Protein AF-0000000083729816 (afdb_homodimer)

Radius of gyration: 36.82 Å; Cα contacts (8 Å, |Δi|>4): 486; chains: 2; bounding box: 164×95×86 Å

Structure (mmCIF, N/CA/C/O backbone):
data_AF-0000000083729816-model_v1
#
loop_
_entity.id
_entity.type
_entity.pdbx_description
1 polymer 'Ig-like domain-containing protein'
#
loop_
_atom_site.group_PDB
_atom_site.id
_atom_site.type_symbol
_atom_site.label_atom_id
_atom_site.label_alt_id
_atom_site.label_comp_id
_atom_site.label_asym_id
_atom_site.label_entity_id
_atom_site.label_seq_id
_atom_site.pdbx_PDB_ins_code
_atom_site.Cartn_x
_atom_site.Cartn_y
_atom_site.Cartn_z
_atom_site.occupancy
_atom_site.B_iso_or_equiv
_atom_site.auth_seq_id
_atom_site.auth_comp_id
_atom_site.auth_asym_id
_atom_site.auth_atom_id
_atom_site.pdbx_PDB_model_num
ATOM 1 N N . MET A 1 1 ? -84.062 -26.844 -66.188 1 25.45 1 MET A N 1
ATOM 2 C CA . MET A 1 1 ? -83.312 -27.516 -65.188 1 25.45 1 MET A CA 1
ATOM 3 C C . MET A 1 1 ? -82.062 -26.703 -64.75 1 25.45 1 MET A C 1
ATOM 5 O O . MET A 1 1 ? -81.625 -26.781 -63.625 1 25.45 1 MET A O 1
ATOM 9 N N . GLY A 1 2 ? -81.25 -26.266 -65.688 1 29 2 GLY A N 1
ATOM 10 C CA . GLY A 1 2 ? -79.812 -26.25 -65.25 1 29 2 GLY A CA 1
ATOM 11 C C . GLY A 1 2 ? -79.562 -25.125 -64.312 1 29 2 GLY A C 1
ATOM 12 O O . GLY A 1 2 ? -79.875 -23.969 -64.562 1 29 2 GLY A O 1
ATOM 13 N N . CYS A 1 3 ? -79.438 -25.359 -63 1 30.36 3 CYS A N 1
ATOM 14 C CA . CYS A 1 3 ? -79.188 -24.672 -61.75 1 30.36 3 CYS A CA 1
ATOM 15 C C . CYS A 1 3 ? -77.812 -23.969 -61.812 1 30.36 3 CYS A C 1
ATOM 17 O O . CYS A 1 3 ? -76.812 -24.609 -62.031 1 30.36 3 CYS A O 1
ATOM 19 N N . PHE A 1 4 ? -77.688 -22.75 -62.312 1 32.5 4 PHE A N 1
ATOM 20 C CA . PHE A 1 4 ? -76.562 -21.859 -62.438 1 32.5 4 PHE A CA 1
ATOM 21 C C . PHE A 1 4 ? -75.875 -21.656 -61.094 1 32.5 4 PHE A C 1
ATOM 23 O O . PHE A 1 4 ? -76.375 -20.953 -60.219 1 32.5 4 PHE A O 1
ATOM 30 N N . THR A 1 5 ? -75.375 -22.781 -60.406 1 35.53 5 THR A N 1
ATOM 31 C CA . THR A 1 5 ? -74.75 -22.703 -59.062 1 35.53 5 THR A CA 1
ATOM 32 C C . THR A 1 5 ? -73.625 -21.703 -59.062 1 35.53 5 THR A C 1
ATOM 34 O O . THR A 1 5 ? -72.688 -21.797 -59.875 1 35.53 5 THR A O 1
ATOM 37 N N . SER A 1 6 ? -73.938 -20.484 -58.75 1 31.36 6 SER A N 1
ATOM 38 C CA . SER A 1 6 ? -73 -19.375 -58.531 1 31.36 6 SER A CA 1
ATOM 39 C C . SER A 1 6 ? -71.75 -19.828 -57.719 1 31.36 6 SER A C 1
ATOM 41 O O . SER A 1 6 ? -71.938 -20.469 -56.688 1 31.36 6 SER A O 1
ATOM 43 N N . CYS A 1 7 ? -70.812 -20.328 -58.375 1 35.62 7 CYS A N 1
ATOM 44 C CA . CYS A 1 7 ? -69.5 -20.75 -57.812 1 35.62 7 CYS A CA 1
ATOM 45 C C . CYS A 1 7 ? -68.938 -19.688 -56.875 1 35.62 7 CYS A C 1
ATOM 47 O O . CYS A 1 7 ? -68.875 -18.516 -57.25 1 35.62 7 CYS A O 1
ATOM 49 N N . PRO A 1 8 ? -69.188 -19.828 -55.531 1 39.53 8 PRO A N 1
ATOM 50 C CA . PRO A 1 8 ? -68.75 -18.875 -54.531 1 39.53 8 PRO A CA 1
ATOM 51 C C . PRO A 1 8 ? -67.25 -18.469 -54.688 1 39.53 8 PRO A C 1
ATOM 53 O O . PRO A 1 8 ? -66.438 -19.266 -55.188 1 39.53 8 PRO A O 1
ATOM 56 N N . LEU A 1 9 ? -67.062 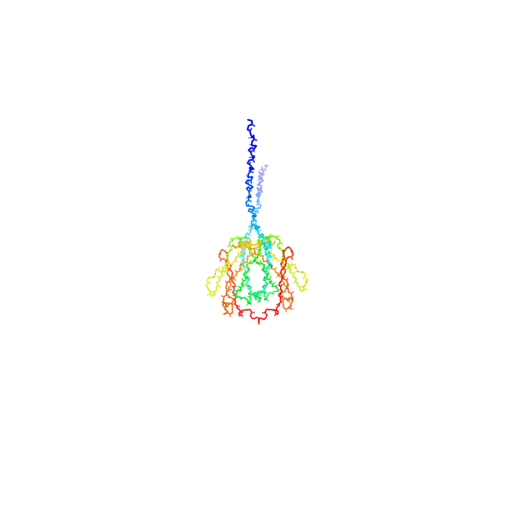-17.25 -55.125 1 33.88 9 LEU A N 1
ATOM 57 C CA . LEU A 1 9 ? -65.75 -16.594 -55.188 1 33.88 9 LEU A CA 1
ATOM 58 C C . LEU A 1 9 ? -64.875 -16.938 -53.938 1 33.88 9 LEU A C 1
ATOM 60 O O . LEU A 1 9 ? -65.438 -16.984 -52.844 1 33.88 9 LEU A O 1
ATOM 64 N N . SER A 1 10 ? -63.969 -17.922 -54.188 1 32.78 10 SER A N 1
ATOM 65 C CA . SER A 1 10 ? -62.938 -18.375 -53.25 1 32.78 10 SER A CA 1
ATOM 66 C C . SER A 1 10 ? -62.281 -17.203 -52.531 1 32.78 10 SER A C 1
ATOM 68 O O . SER A 1 10 ? -61.969 -16.188 -53.125 1 32.78 10 SER A O 1
ATOM 70 N N . SER A 1 11 ? -62.812 -16.969 -51.312 1 35.12 11 SER A N 1
ATOM 71 C CA . SER A 1 11 ? -62.281 -16.062 -50.281 1 35.12 11 SER A CA 1
ATOM 72 C C . SER A 1 11 ? -60.75 -16.125 -50.25 1 35.12 11 SER A C 1
ATOM 74 O O . SER A 1 11 ? -60.156 -17.203 -50.188 1 35.12 11 SER A O 1
ATOM 76 N N . GLU A 1 12 ? -60.156 -15.312 -51.188 1 37.62 12 GLU A N 1
ATOM 77 C CA . GLU A 1 12 ? -58.688 -15.086 -51.125 1 37.62 12 GLU A CA 1
ATOM 78 C C . GLU A 1 12 ? -58.219 -14.938 -49.656 1 37.62 12 GLU A C 1
ATOM 80 O O . GLU A 1 12 ? -58.781 -14.133 -48.906 1 37.62 12 GLU A O 1
ATOM 85 N N . SER A 1 13 ? -57.938 -16.078 -49.062 1 37.25 13 SER A N 1
ATOM 86 C CA . SER A 1 13 ? -57.281 -16.156 -47.75 1 37.25 13 SER A CA 1
ATOM 87 C C . SER A 1 13 ? -56.156 -15.148 -47.656 1 37.25 13 SER A C 1
ATOM 89 O O . SER A 1 13 ? -55.219 -15.164 -48.469 1 37.25 13 SER A O 1
ATOM 91 N N . GLU A 1 14 ? -56.5 -13.852 -47.469 1 39.72 14 GLU A N 1
ATOM 92 C CA . GLU A 1 14 ? -55.438 -12.891 -47.094 1 39.72 14 GLU A CA 1
ATOM 93 C C . GLU A 1 14 ? -54.469 -13.5 -46.125 1 39.72 14 GLU A C 1
ATOM 95 O O . GLU A 1 14 ? -54.844 -13.93 -45.031 1 39.72 14 GLU A O 1
ATOM 100 N N . GLU A 1 15 ? -53.531 -14.336 -46.656 1 40.28 15 GLU A N 1
ATOM 101 C CA . GLU A 1 15 ? -52.438 -14.734 -45.781 1 40.28 15 GLU A CA 1
ATOM 102 C C . GLU A 1 15 ? -51.875 -13.531 -45.031 1 40.28 15 GLU A C 1
ATOM 104 O O . GLU A 1 15 ? -51.312 -12.617 -45.656 1 40.28 15 GLU A O 1
ATOM 109 N N . VAL A 1 16 ? -52.719 -12.984 -44.094 1 37.69 16 VAL A N 1
ATOM 110 C CA . VAL A 1 16 ? -52.156 -12.008 -43.188 1 37.69 16 VAL A CA 1
ATOM 111 C C . VAL A 1 16 ? -50.75 -12.469 -42.75 1 37.69 16 VAL A C 1
ATOM 113 O O . VAL A 1 16 ? -50.594 -13.586 -42.25 1 37.69 16 VAL A O 1
ATOM 116 N N . PHE A 1 17 ? -49.75 -12.219 -43.656 1 38.69 17 PHE A N 1
ATOM 117 C CA . PHE A 1 17 ? -48.344 -12.352 -43.219 1 38.69 17 PHE A CA 1
ATOM 118 C C . PHE A 1 17 ? -48.188 -11.797 -41.812 1 38.69 17 PHE A C 1
ATOM 120 O O . PHE A 1 17 ? -48.281 -10.586 -41.594 1 38.69 17 PHE A O 1
ATOM 127 N N . VAL A 1 18 ? -48.906 -12.453 -40.875 1 38.31 18 VAL A N 1
ATOM 128 C CA . VAL A 1 18 ? -48.5 -12.078 -39.531 1 38.31 18 VAL A CA 1
ATOM 129 C C . VAL A 1 18 ? -46.969 -12.031 -39.438 1 38.31 18 VAL A C 1
ATOM 131 O O . VAL A 1 18 ? -46.281 -13 -39.781 1 38.31 18 VAL A O 1
ATOM 134 N N . ARG A 1 19 ? -46.344 -10.961 -40 1 38.16 19 ARG A N 1
ATOM 135 C CA . ARG A 1 19 ? -44.969 -10.789 -39.594 1 38.16 19 ARG A CA 1
ATOM 136 C C . ARG A 1 19 ? -44.781 -11.195 -38.125 1 38.16 19 ARG A C 1
ATOM 138 O O . ARG A 1 19 ? -45.531 -10.75 -37.25 1 38.16 19 ARG A O 1
ATOM 145 N N . PRO A 1 20 ? -44.375 -12.469 -37.969 1 41.38 20 PRO A N 1
ATOM 146 C CA . PRO A 1 20 ? -44.125 -12.648 -36.531 1 41.38 20 PRO A CA 1
ATOM 147 C C . PRO A 1 20 ? -43.531 -11.398 -35.875 1 41.38 20 PRO A C 1
ATOM 149 O O . PRO A 1 20 ? -42.656 -10.734 -36.469 1 41.38 20 PRO A O 1
ATOM 152 N N . SER A 1 21 ? -44.469 -10.516 -35.281 1 39.38 21 SER A N 1
ATOM 153 C CA . SER A 1 21 ? -43.875 -9.531 -34.406 1 39.38 21 SER A CA 1
ATOM 154 C C . SER A 1 21 ? -42.656 -10.117 -33.688 1 39.38 21 SER A C 1
ATOM 156 O O . SER A 1 21 ? -42.781 -10.992 -32.812 1 39.38 21 SER A O 1
ATOM 158 N N . ILE A 1 22 ? -41.625 -10.445 -34.469 1 39.94 22 ILE A N 1
ATOM 159 C CA . ILE A 1 22 ? -40.438 -10.602 -33.625 1 39.94 22 ILE A CA 1
ATOM 160 C C . ILE A 1 22 ? -40.406 -9.508 -32.562 1 39.94 22 ILE A C 1
ATOM 162 O O . ILE A 1 22 ? -40.219 -8.328 -32.906 1 39.94 22 ILE A O 1
ATOM 166 N N . GLN A 1 23 ? -41.375 -9.453 -31.688 1 37.62 23 GLN A N 1
ATOM 167 C CA . GLN A 1 23 ? -41.031 -8.609 -30.547 1 37.62 23 GLN A CA 1
ATOM 168 C C . GLN A 1 23 ? -39.531 -8.719 -30.203 1 37.62 23 GLN A C 1
ATOM 170 O O . GLN A 1 23 ? -39 -9.82 -30.078 1 37.62 23 GLN A O 1
ATOM 175 N N . PRO A 1 24 ? -38.719 -7.797 -30.766 1 39.91 24 PRO A N 1
ATOM 176 C CA . PRO A 1 24 ? -37.375 -7.918 -30.219 1 39.91 24 PRO A CA 1
ATOM 177 C C . PRO A 1 24 ? -37.375 -8.328 -28.75 1 39.91 24 PRO A C 1
ATOM 179 O O . PRO A 1 24 ? -38.188 -7.828 -27.953 1 39.91 24 PRO A O 1
ATOM 182 N N . GLU A 1 25 ? -37.219 -9.672 -28.484 1 40.47 25 GLU A N 1
ATOM 183 C CA . GLU A 1 25 ? -36.906 -9.938 -27.094 1 40.47 25 GLU A CA 1
ATOM 184 C C . GLU A 1 25 ? -36.344 -8.703 -26.406 1 40.47 25 GLU A C 1
ATOM 186 O O . GLU A 1 25 ? -35.469 -8.023 -26.969 1 40.47 25 GLU A O 1
ATOM 191 N N . SER A 1 26 ? -37.188 -7.934 -25.797 1 3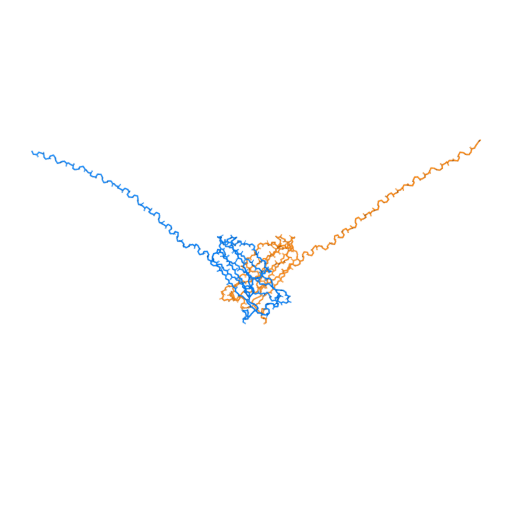7.19 26 SER A N 1
ATOM 192 C CA . SER A 1 26 ? -36.656 -6.953 -24.859 1 37.19 26 SER A CA 1
ATOM 193 C C . SER A 1 26 ? -35.312 -7.391 -24.297 1 37.19 26 SER A C 1
ATOM 195 O O . SER A 1 26 ? -35.188 -8.492 -23.766 1 37.19 26 SER A O 1
ATOM 197 N N . LEU A 1 27 ? -34.312 -7.219 -25.141 1 34.56 27 LEU A N 1
ATOM 198 C CA . LEU A 1 27 ? -33.062 -7.184 -24.359 1 34.56 27 LEU A CA 1
ATOM 199 C C . LEU A 1 27 ? -33.344 -6.684 -22.953 1 34.56 27 LEU A C 1
ATOM 201 O O . LEU A 1 27 ? -33.719 -5.523 -22.75 1 34.56 27 LEU A O 1
ATOM 205 N N . TRP A 1 28 ? -34.188 -7.391 -22.219 1 34.12 28 TRP A N 1
ATOM 206 C CA . TRP A 1 28 ? -34.094 -7.094 -20.781 1 34.12 28 TRP A CA 1
ATOM 207 C C . TRP A 1 28 ? -32.719 -6.469 -20.469 1 34.12 28 TRP A C 1
ATOM 209 O O . TRP A 1 28 ? -31.688 -7.113 -20.594 1 34.12 28 TRP A O 1
ATOM 219 N N . TYR A 1 29 ? -32.5 -5.277 -20.969 1 33.62 29 TYR A N 1
ATOM 220 C CA . TYR A 1 29 ? -31.578 -4.5 -20.156 1 33.62 29 TYR A CA 1
ATOM 221 C C . TYR A 1 29 ? -31.75 -4.832 -18.672 1 33.62 29 TYR A C 1
ATOM 223 O O . TYR A 1 29 ? -32.781 -4.512 -18.078 1 33.62 29 TYR A O 1
ATOM 231 N N . SER A 1 30 ? -31.703 -6.152 -18.391 1 33.19 30 SER A N 1
ATOM 232 C CA . SER A 1 30 ? -31.562 -6.195 -16.938 1 33.19 30 SER A CA 1
ATOM 233 C C . SER A 1 30 ? -30.953 -4.902 -16.406 1 33.19 30 SER A C 1
ATOM 235 O O . SER A 1 30 ? -29.922 -4.445 -16.906 1 33.19 30 SER A O 1
ATOM 237 N N . ASP A 1 31 ? -31.719 -3.949 -16.203 1 33.31 31 ASP A N 1
ATOM 238 C CA . ASP A 1 31 ? -31.406 -2.838 -15.32 1 33.31 31 ASP A CA 1
ATOM 239 C C . ASP A 1 31 ? -30.359 -3.25 -14.281 1 33.31 31 ASP A C 1
ATOM 241 O O . ASP A 1 31 ? -30.656 -3.291 -13.086 1 33.31 31 ASP A O 1
ATOM 245 N N . LYS A 1 32 ? -30.109 -4.543 -14.242 1 34.25 32 LYS A N 1
ATOM 246 C CA . LYS A 1 32 ? -28.953 -4.66 -13.352 1 34.25 32 LYS A CA 1
ATOM 247 C C . LYS A 1 32 ? -27.953 -3.527 -13.594 1 34.25 32 LYS A C 1
ATOM 249 O O . LYS A 1 32 ? -27.312 -3.477 -14.641 1 34.25 32 LYS A O 1
ATOM 254 N N . GLU A 1 33 ? -28.391 -2.33 -13.547 1 38.5 33 GLU A N 1
ATOM 255 C CA . GLU A 1 33 ? -27.344 -1.322 -13.422 1 38.5 33 GLU A CA 1
ATOM 256 C C . GLU A 1 33 ? -26 -1.967 -13.125 1 38.5 33 GLU A C 1
ATOM 258 O O . GLU A 1 33 ? -25.906 -2.865 -12.289 1 38.5 33 GLU A O 1
ATOM 263 N N . PRO A 1 34 ? -25.25 -2.182 -14.047 1 39.97 34 PRO A N 1
ATOM 264 C CA . PRO A 1 34 ? -24 -2.84 -13.648 1 39.97 34 PRO A CA 1
ATOM 265 C C . PRO A 1 34 ? -23.656 -2.617 -12.172 1 39.97 34 PRO A C 1
ATOM 267 O O . PRO A 1 34 ? -23.828 -1.508 -11.664 1 39.97 34 PRO A O 1
ATOM 270 N N . ASN A 1 35 ? -24.172 -3.416 -11.172 1 43.91 35 ASN A N 1
ATOM 271 C CA . ASN A 1 35 ? -23.656 -3.309 -9.812 1 43.91 35 ASN A CA 1
ATOM 272 C C . ASN A 1 35 ? -22.422 -2.4 -9.75 1 43.91 35 ASN A C 1
ATOM 274 O O . ASN A 1 35 ? -21.328 -2.797 -10.156 1 43.91 35 ASN A O 1
ATOM 278 N N . LEU A 1 36 ? -22.562 -1.21 -10.281 1 54.38 36 LEU A N 1
ATOM 279 C CA . LEU A 1 36 ? -21.5 -0.256 -10.008 1 54.38 36 LEU A CA 1
ATOM 280 C C . LEU A 1 36 ? -20.812 -0.571 -8.68 1 54.38 36 LEU A C 1
ATOM 282 O O . LEU A 1 36 ? -21.359 -0.283 -7.613 1 54.38 36 LEU A O 1
ATOM 286 N N . GLY A 1 37 ? -20.812 -1.878 -8.43 1 63.69 37 GLY A N 1
ATOM 287 C CA . GLY A 1 37 ? -20.391 -2.555 -7.211 1 63.69 37 GLY A CA 1
ATOM 288 C C . GLY A 1 37 ? -19.562 -1.682 -6.297 1 63.69 37 GLY A C 1
ATOM 289 O O . GLY A 1 37 ? -19.016 -0.666 -6.73 1 63.69 37 GLY A O 1
ATOM 290 N N . THR A 1 38 ? -19.938 -1.633 -4.961 1 81.38 38 THR A N 1
ATOM 291 C CA . THR A 1 38 ? -19.219 -1.016 -3.855 1 81.38 38 THR A CA 1
ATOM 292 C C . THR A 1 38 ? -17.703 -1.22 -4.012 1 81.38 38 THR A C 1
ATOM 294 O O . THR A 1 38 ? -17.25 -2.33 -4.297 1 81.38 38 THR A O 1
ATOM 297 N N . PRO A 1 39 ? -17.109 -0.01 -4.117 1 89.38 39 PRO A N 1
ATOM 298 C CA . PRO A 1 39 ? -15.656 -0.172 -4.25 1 89.38 39 PRO A CA 1
ATOM 299 C C . PRO A 1 39 ? -15.078 -1.159 -3.236 1 89.38 39 PRO A C 1
ATOM 301 O O . PRO A 1 39 ? -15.531 -1.207 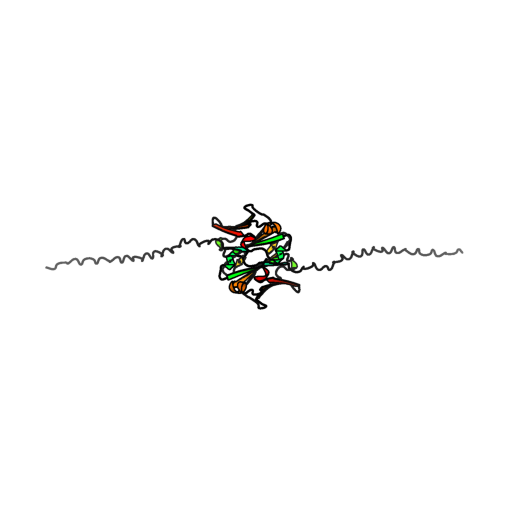-2.088 1 89.38 39 PRO A O 1
ATOM 304 N N . ALA A 1 40 ? -14.195 -2.012 -3.688 1 93.19 40 ALA A N 1
ATOM 305 C CA . ALA A 1 40 ? -13.422 -2.842 -2.771 1 93.19 40 ALA A CA 1
ATOM 306 C C . ALA A 1 40 ? -12.297 -2.039 -2.123 1 93.19 40 ALA A C 1
ATOM 308 O O . ALA A 1 40 ? -11.406 -1.533 -2.812 1 93.19 40 ALA A O 1
ATOM 309 N N . VAL A 1 41 ? -12.43 -1.936 -0.8 1 97.19 41 VAL A N 1
ATOM 310 C CA . VAL A 1 41 ? -11.477 -1.094 -0.083 1 97.19 41 VAL A CA 1
ATOM 311 C C . VAL A 1 41 ? -10.656 -1.948 0.881 1 97.19 41 VAL A C 1
ATOM 313 O O . VAL A 1 41 ? -11.203 -2.785 1.601 1 97.19 41 VAL A O 1
ATOM 316 N N . THR A 1 42 ? -9.344 -1.808 0.841 1 97.81 42 THR A N 1
ATOM 317 C CA . THR A 1 42 ? -8.438 -2.469 1.771 1 97.81 42 THR A CA 1
ATOM 318 C C . THR A 1 42 ? -7.539 -1.448 2.469 1 97.81 42 THR A C 1
ATOM 320 O O . THR A 1 42 ? -6.965 -0.572 1.82 1 97.81 42 THR A O 1
ATOM 323 N N . LEU A 1 43 ? -7.434 -1.557 3.781 1 98.44 43 LEU A N 1
ATOM 324 C CA . LEU A 1 43 ? -6.609 -0.652 4.574 1 98.44 43 LEU A CA 1
ATOM 325 C C . LEU A 1 43 ? -5.445 -1.398 5.215 1 98.44 43 LEU A C 1
ATOM 327 O O . LEU A 1 43 ? -5.652 -2.338 5.988 1 98.44 43 LEU A O 1
ATOM 331 N N . PHE A 1 44 ? -4.215 -1.024 4.918 1 98.19 44 PHE A N 1
ATOM 332 C CA . PHE A 1 44 ? -2.994 -1.679 5.375 1 98.19 44 PHE A CA 1
ATOM 333 C C . PHE A 1 44 ? -2.389 -0.93 6.555 1 98.19 44 PHE A C 1
ATOM 335 O O . PHE A 1 44 ? -2.311 0.301 6.543 1 98.19 44 PHE A O 1
ATOM 342 N N . PRO A 1 45 ? -1.956 -1.71 7.535 1 97.69 45 PRO A N 1
ATOM 343 C CA . PRO A 1 45 ? -1.249 -1.081 8.656 1 97.69 45 PRO A CA 1
ATOM 344 C C . PRO A 1 45 ? 0.162 -0.632 8.281 1 97.69 45 PRO A C 1
ATOM 346 O O . PRO A 1 45 ? 0.674 -1.005 7.223 1 97.69 45 PRO A O 1
ATOM 349 N N . PRO A 1 46 ? 0.748 0.205 9.109 1 97.62 46 PRO A N 1
ATOM 350 C CA . PRO A 1 46 ? 2.123 0.639 8.852 1 97.62 46 PRO A CA 1
ATOM 351 C C . PRO A 1 46 ? 3.107 -0.527 8.789 1 97.62 46 PRO A C 1
ATOM 353 O O . PRO A 1 46 ? 2.848 -1.589 9.359 1 97.62 46 PRO A O 1
ATOM 356 N N . SER A 1 47 ? 4.172 -0.278 8.055 1 96.06 47 SER A N 1
ATOM 357 C CA . SER A 1 47 ? 5.27 -1.241 8.078 1 96.06 47 SER A CA 1
ATOM 358 C C . SER A 1 47 ? 5.969 -1.253 9.43 1 96.06 47 SER A C 1
ATOM 360 O O . SER A 1 47 ? 6.043 -0.225 10.109 1 96.06 47 SER A O 1
ATOM 362 N N . THR A 1 48 ? 6.516 -2.398 9.781 1 92.88 48 THR A N 1
ATOM 363 C CA . THR A 1 48 ? 7.238 -2.508 11.047 1 92.88 48 THR A CA 1
ATOM 364 C C . THR A 1 48 ? 8.445 -1.573 11.062 1 92.88 48 THR A C 1
ATOM 366 O O . THR A 1 48 ? 8.773 -0.999 12.102 1 92.88 48 THR A O 1
ATOM 369 N N . GLU A 1 49 ? 9.055 -1.445 9.945 1 91.5 49 GLU A N 1
ATOM 370 C CA . GLU A 1 49 ? 10.227 -0.576 9.844 1 91.5 49 GLU A CA 1
ATOM 371 C C . GLU A 1 49 ? 9.844 0.886 10.062 1 91.5 49 GLU A C 1
ATOM 373 O O . GLU A 1 49 ? 10.555 1.621 10.75 1 91.5 49 GLU A O 1
ATOM 378 N N . ASP A 1 50 ? 8.742 1.291 9.547 1 94.69 50 ASP A N 1
ATOM 379 C CA . ASP A 1 50 ? 8.297 2.678 9.641 1 94.69 50 ASP A CA 1
ATOM 380 C C . ASP A 1 50 ? 7.973 3.053 11.086 1 94.69 50 ASP A C 1
ATOM 382 O O . ASP A 1 50 ? 8.07 4.223 11.469 1 94.69 50 ASP A O 1
ATOM 386 N N . LEU A 1 51 ? 7.609 2.066 11.805 1 95.88 51 LEU A N 1
ATOM 387 C CA . LEU A 1 51 ? 7.188 2.334 13.18 1 95.88 51 LEU A CA 1
ATOM 388 C C . LEU A 1 51 ? 8.375 2.738 14.047 1 95.88 51 LEU A C 1
ATOM 390 O O . LEU A 1 51 ? 8.195 3.221 15.164 1 95.88 51 LEU A O 1
ATOM 394 N N . LYS A 1 52 ? 9.531 2.58 13.508 1 94.88 52 LYS A N 1
ATOM 395 C CA . LYS A 1 52 ? 10.742 2.994 14.203 1 94.88 52 LYS A CA 1
ATOM 396 C C . LYS A 1 52 ? 11.031 4.477 13.977 1 94.88 52 LYS A C 1
ATOM 398 O O . LYS A 1 52 ? 11.906 5.051 14.625 1 94.88 52 LYS A O 1
ATOM 403 N N . SER A 1 53 ? 10.312 5.055 13.062 1 96.31 53 SER A N 1
ATOM 404 C CA . SER A 1 53 ? 10.484 6.461 12.727 1 96.31 53 SER A CA 1
ATOM 405 C C . SER A 1 53 ? 9.406 7.324 13.367 1 96.31 53 SER A C 1
ATOM 407 O O . SER A 1 53 ? 8.453 6.805 13.953 1 96.31 53 SER A O 1
ATOM 409 N N . SER A 1 54 ? 9.609 8.609 13.281 1 97.81 54 SER A N 1
ATOM 410 C CA . SER A 1 54 ? 8.672 9.547 13.898 1 97.81 54 SER A CA 1
ATOM 411 C C . SER A 1 54 ? 7.367 9.609 13.102 1 97.81 54 SER A C 1
ATOM 413 O O . SER A 1 54 ? 6.34 10.047 13.633 1 97.81 54 SER A O 1
ATOM 415 N N . LYS A 1 55 ? 7.543 9.281 11.812 1 97.5 55 LYS A N 1
ATOM 416 C CA . LYS A 1 55 ? 6.359 9.258 10.953 1 97.5 55 LYS A CA 1
ATOM 417 C C . LYS A 1 55 ? 6.137 7.871 10.367 1 97.5 55 LYS A C 1
ATOM 419 O O . LYS A 1 55 ? 7.078 7.09 10.227 1 97.5 55 LYS A O 1
ATOM 424 N N . THR A 1 56 ? 4.879 7.574 10.156 1 97.44 56 THR A N 1
ATOM 425 C CA . THR A 1 56 ? 4.531 6.309 9.523 1 97.44 56 THR A CA 1
ATOM 426 C C . THR A 1 56 ? 3.396 6.5 8.523 1 97.44 56 THR A C 1
ATOM 428 O O . THR A 1 56 ? 2.705 7.52 8.547 1 97.44 56 THR A O 1
ATOM 431 N N . THR A 1 57 ? 3.229 5.535 7.621 1 97.94 57 THR A N 1
ATOM 432 C CA . THR A 1 57 ? 2.285 5.652 6.516 1 97.94 57 THR A CA 1
ATOM 433 C C . THR A 1 57 ? 1.274 4.512 6.539 1 97.94 57 THR A C 1
ATOM 435 O O . THR A 1 57 ? 1.639 3.357 6.781 1 97.94 57 THR A O 1
ATOM 438 N N . LEU A 1 58 ? 0.007 4.848 6.43 1 98.56 58 LEU A N 1
ATOM 439 C CA . LEU A 1 58 ? -1.057 3.887 6.16 1 98.56 58 LEU A CA 1
ATOM 440 C C . LEU A 1 58 ? -1.425 3.885 4.68 1 98.56 58 LEU A C 1
ATOM 442 O O . LEU A 1 58 ? -1.338 4.918 4.012 1 98.56 58 LEU A O 1
ATOM 446 N N . VAL A 1 59 ? -1.823 2.756 4.172 1 98.69 59 VAL A N 1
ATOM 447 C CA . VAL A 1 59 ? -2.166 2.645 2.76 1 98.69 59 VAL A CA 1
ATOM 448 C C . VAL A 1 59 ? -3.623 2.213 2.613 1 98.69 59 VAL A C 1
ATOM 450 O O . VAL A 1 59 ? -4.066 1.265 3.268 1 98.69 59 VAL A O 1
ATOM 453 N N . CYS A 1 60 ? -4.363 2.908 1.833 1 98.75 60 CYS A N 1
ATOM 454 C CA . CYS A 1 60 ? -5.715 2.545 1.421 1 98.75 60 CYS A CA 1
ATOM 455 C C . CYS A 1 60 ? -5.754 2.189 -0.06 1 98.75 60 CYS A C 1
ATOM 457 O O . CYS A 1 60 ? -5.406 3.012 -0.91 1 98.75 60 CYS A O 1
ATOM 459 N N . LEU A 1 61 ? -6.129 1.007 -0.347 1 98.25 61 LEU A N 1
ATOM 460 C CA . LEU A 1 61 ? -6.215 0.521 -1.72 1 98.25 61 LEU A CA 1
ATOM 461 C C . LEU A 1 61 ? -7.672 0.32 -2.135 1 98.25 61 LEU A C 1
ATOM 463 O O . LEU A 1 61 ? -8.383 -0.497 -1.545 1 98.25 61 LEU A O 1
ATOM 467 N N . ALA A 1 62 ? -8.133 1.145 -3.086 1 97.06 62 ALA A N 1
ATOM 468 C CA . ALA A 1 62 ? -9.406 0.904 -3.758 1 97.06 62 ALA A CA 1
ATOM 469 C C . ALA A 1 62 ? -9.211 0.104 -5.043 1 97.06 62 ALA A C 1
ATOM 471 O O . ALA A 1 62 ? -8.5 0.542 -5.949 1 97.06 62 ALA A O 1
ATOM 472 N N . SER A 1 63 ? -9.836 -1.053 -5.066 1 94.75 63 SER A N 1
ATOM 473 C CA . SER A 1 63 ? -9.648 -1.93 -6.219 1 94.75 63 SER A CA 1
ATOM 474 C C . SER A 1 63 ? -10.984 -2.344 -6.82 1 94.75 63 SER A C 1
ATOM 476 O O . SER A 1 63 ? -12.047 -1.978 -6.305 1 94.75 63 SER A O 1
ATOM 478 N N . ASN A 1 64 ? -10.938 -3 -7.977 1 92.5 64 ASN A N 1
ATOM 479 C CA . ASN A 1 64 ? -12.117 -3.469 -8.688 1 92.5 64 ASN A CA 1
ATOM 480 C C . ASN A 1 64 ? -13.078 -2.322 -9 1 92.5 64 ASN A C 1
ATOM 482 O O . ASN A 1 64 ? -14.297 -2.492 -8.93 1 92.5 64 ASN A O 1
ATOM 486 N N . LEU A 1 65 ? -12.445 -1.18 -9.227 1 93.94 65 LEU A N 1
ATOM 487 C CA . LEU A 1 65 ? -13.25 -0.035 -9.648 1 93.94 65 LEU A CA 1
ATOM 488 C C . LEU A 1 65 ? -13.648 -0.161 -11.117 1 93.94 65 LEU A C 1
ATOM 490 O O . LEU A 1 65 ? -12.805 -0.421 -11.977 1 93.94 65 LEU A O 1
ATOM 494 N N . SER A 1 66 ? -14.82 0.085 -11.352 1 90.69 66 SER A N 1
ATOM 495 C CA . SER A 1 66 ? -15.328 -0.072 -12.711 1 90.69 66 SER A CA 1
ATOM 496 C C . SER A 1 66 ? -14.922 1.104 -13.594 1 90.69 66 SER A C 1
ATOM 498 O O . SER A 1 66 ? -14.547 2.164 -13.094 1 90.69 66 SER A O 1
ATOM 500 N N . GLU A 1 67 ? -15.133 0.89 -14.891 1 89 67 GLU A N 1
ATOM 501 C CA . GLU A 1 67 ? -14.805 1.914 -15.875 1 89 67 GLU A CA 1
ATOM 502 C C . GLU A 1 67 ? -15.648 3.17 -15.672 1 89 67 GLU A C 1
ATOM 504 O O . GLU A 1 67 ? -15.172 4.285 -15.898 1 89 67 GLU A O 1
ATOM 509 N N . ARG A 1 68 ? -16.859 2.975 -15.273 1 86.69 68 ARG A N 1
ATOM 510 C CA . ARG A 1 68 ? -17.766 4.098 -15.062 1 86.69 68 ARG A CA 1
ATOM 511 C C . ARG A 1 68 ? -17.25 5.012 -13.953 1 86.69 68 ARG A C 1
ATOM 513 O O . ARG A 1 68 ? -17.609 6.191 -13.898 1 86.69 68 ARG A O 1
ATOM 520 N N . SER A 1 69 ? -16.406 4.395 -13.047 1 88.62 69 SER A N 1
ATOM 521 C CA . SER A 1 69 ? -15.938 5.156 -11.898 1 88.62 69 SER A CA 1
ATOM 522 C C . SER A 1 69 ? -14.633 5.879 -12.211 1 88.62 69 SER A C 1
ATOM 524 O O . SER A 1 69 ? -14.148 6.676 -11.398 1 88.62 69 SER A O 1
ATOM 526 N N . LYS A 1 70 ? -14.188 5.613 -13.305 1 85.44 70 LYS A N 1
ATOM 527 C CA . LYS A 1 70 ? -12.883 6.172 -13.648 1 85.44 70 LYS A CA 1
ATOM 528 C C . LYS A 1 70 ? -12.891 7.691 -13.523 1 85.44 70 LYS A C 1
ATOM 530 O O . LYS A 1 70 ? -13.711 8.367 -14.156 1 85.44 70 LYS A O 1
ATOM 535 N N . GLY A 1 71 ? -12.078 8.195 -12.781 1 89 71 GLY A N 1
ATOM 536 C CA . GLY A 1 71 ? -11.93 9.633 -12.609 1 89 71 GLY A CA 1
ATOM 537 C C . GLY A 1 71 ? -12.992 10.234 -11.703 1 89 71 GLY A C 1
ATOM 538 O O . GLY A 1 71 ? -12.992 11.445 -11.461 1 89 71 GLY A O 1
ATOM 539 N N . LEU A 1 72 ? -13.852 9.5 -11.219 1 92.12 72 LEU A N 1
ATOM 540 C CA . LEU A 1 72 ? -14.953 10.031 -10.438 1 92.12 72 LEU A CA 1
ATOM 541 C C . LEU A 1 72 ? -14.875 9.562 -8.984 1 92.12 72 LEU A C 1
ATOM 543 O O . LEU A 1 72 ? -15.68 9.961 -8.148 1 92.12 72 LEU A O 1
ATOM 547 N N . VAL A 1 73 ? -13.883 8.805 -8.789 1 95.31 73 VAL A N 1
ATOM 548 C CA . VAL A 1 73 ? -13.75 8.227 -7.461 1 95.31 73 VAL A CA 1
ATOM 549 C C . VAL A 1 73 ? -13.086 9.242 -6.523 1 95.31 73 VAL A C 1
ATOM 551 O O . VAL A 1 73 ? -12.125 9.906 -6.902 1 95.31 73 VAL A O 1
ATOM 554 N N . ASP A 1 74 ? -13.664 9.367 -5.352 1 95.5 74 ASP A N 1
ATOM 555 C CA . ASP A 1 74 ? -13.086 10.203 -4.309 1 95.5 74 ASP A CA 1
ATOM 556 C C . ASP A 1 74 ? -12.586 9.359 -3.139 1 95.5 74 ASP A C 1
ATOM 558 O O . ASP A 1 74 ? -13.289 8.461 -2.668 1 95.5 74 ASP A O 1
ATOM 562 N N . VAL A 1 75 ? -11.375 9.617 -2.689 1 97.81 75 VAL A N 1
ATOM 563 C CA . VAL A 1 75 ? -10.805 8.953 -1.521 1 97.81 75 VAL A CA 1
ATOM 564 C C . VAL A 1 75 ? -10.562 9.977 -0.412 1 97.81 75 VAL A C 1
ATOM 566 O O . VAL A 1 75 ? -9.914 11 -0.635 1 97.81 75 VAL A O 1
ATOM 569 N N . SER A 1 76 ? -11.141 9.719 0.752 1 98 76 SER A N 1
ATOM 570 C CA . SER A 1 76 ? -10.961 10.617 1.889 1 98 76 SER A CA 1
ATOM 571 C C . SER A 1 76 ? -10.539 9.852 3.137 1 98 76 SER A C 1
ATOM 573 O O . SER A 1 76 ? -10.797 8.648 3.256 1 98 76 SER A O 1
ATOM 575 N N . TRP A 1 77 ? -9.859 10.594 4.066 1 98.75 77 TRP A N 1
ATOM 576 C CA . TRP A 1 77 ? -9.359 10.016 5.312 1 98.75 77 TRP A CA 1
ATOM 577 C C . TRP A 1 77 ? -9.859 10.812 6.516 1 98.75 77 TRP A C 1
ATOM 579 O O . TRP A 1 77 ? -9.984 12.039 6.449 1 98.75 77 TRP A O 1
ATOM 589 N N . THR A 1 78 ? -10.078 10.086 7.613 1 98.62 78 THR A N 1
ATOM 590 C CA . THR A 1 78 ? -10.352 10.758 8.883 1 98.62 78 THR A CA 1
ATOM 591 C C . THR A 1 78 ? -9.539 10.125 10.008 1 98.62 78 THR A C 1
ATOM 593 O O . THR A 1 78 ? -9.227 8.938 9.969 1 98.62 78 THR A O 1
ATOM 596 N N . SER A 1 79 ? -9.117 10.914 10.906 1 98.31 79 SER A N 1
ATOM 597 C CA . SER A 1 79 ? -8.547 10.555 12.195 1 98.31 79 SER A CA 1
ATOM 598 C C . SER A 1 79 ? -9.508 10.859 13.336 1 98.31 79 SER A C 1
ATOM 600 O O . SER A 1 79 ? -9.734 12.023 13.672 1 98.31 79 SER A O 1
ATOM 602 N N . ASN A 1 80 ? -10 9.836 13.922 1 97.75 80 ASN A N 1
ATOM 603 C CA . ASN A 1 80 ? -11.047 9.992 14.93 1 97.75 80 ASN A CA 1
ATOM 604 C C . ASN A 1 80 ? -12.172 10.898 14.43 1 97.75 80 ASN A C 1
ATOM 606 O O . ASN A 1 80 ? -12.586 11.828 15.133 1 97.75 80 ASN A O 1
ATOM 610 N N . GLY A 1 81 ? -12.508 10.672 13.234 1 96.69 81 GLY A N 1
ATOM 611 C CA . GLY A 1 81 ? -13.672 11.344 12.695 1 96.69 81 GLY A CA 1
ATOM 612 C C . GLY A 1 81 ? -13.359 12.703 12.102 1 96.69 81 GLY A C 1
ATOM 613 O O . GLY A 1 81 ? -14.203 13.312 11.438 1 96.69 81 GLY A O 1
ATOM 614 N N . GLN A 1 82 ? -12.125 13.164 12.273 1 97.75 82 GLN A N 1
ATOM 615 C CA . GLN A 1 82 ? -11.719 14.453 11.727 1 97.75 82 GLN A CA 1
ATOM 616 C C . GLN A 1 82 ? -10.898 14.281 10.453 1 97.75 82 GLN A C 1
ATOM 618 O O . GLN A 1 82 ? -10.023 13.414 10.383 1 97.75 82 GLN A O 1
ATOM 623 N N . SER A 1 83 ? -11.203 15.172 9.547 1 97.56 83 SER A N 1
ATOM 624 C CA . SER A 1 83 ? -10.508 15.094 8.266 1 97.56 83 SER A CA 1
ATOM 625 C C . SER A 1 83 ? -9.008 15.328 8.43 1 97.56 83 SER A C 1
ATOM 627 O O . SER A 1 83 ? -8.594 16.188 9.211 1 97.56 83 SER A O 1
ATOM 629 N N . VAL A 1 84 ? -8.188 14.562 7.719 1 96.88 84 VAL A N 1
ATOM 630 C CA . VAL A 1 84 ? -6.734 14.742 7.719 1 96.88 84 VAL A CA 1
ATOM 631 C C . VAL A 1 84 ? -6.258 15.086 6.309 1 96.88 84 VAL A C 1
ATOM 633 O O . VAL A 1 84 ? -6.91 14.742 5.324 1 96.88 84 VAL A O 1
ATOM 636 N N . THR A 1 85 ? -4.969 15.75 6.25 1 91.56 85 THR A N 1
ATOM 637 C CA . THR A 1 85 ? -4.633 16.328 4.953 1 91.56 85 THR A CA 1
ATOM 638 C C . THR A 1 85 ? -3.281 15.812 4.465 1 91.56 85 THR A C 1
ATOM 640 O O . THR A 1 85 ? -2.92 16 3.303 1 91.56 85 THR A O 1
ATOM 643 N N . ASP A 1 86 ? -2.43 15.258 5.262 1 95.38 86 ASP A N 1
ATOM 644 C CA . ASP A 1 86 ? -1.158 14.734 4.77 1 95.38 86 ASP A CA 1
ATOM 645 C C . ASP A 1 86 ? -1.359 13.422 4.008 1 95.38 86 ASP A C 1
ATOM 647 O O . ASP A 1 86 ? -0.918 12.367 4.457 1 95.38 86 ASP A O 1
ATOM 651 N N . VAL A 1 87 ? -2.09 13.578 2.881 1 97.38 87 VAL A N 1
ATOM 652 C CA . VAL A 1 87 ? -2.568 12.461 2.08 1 97.38 87 VAL A CA 1
ATOM 653 C C . VAL A 1 87 ? -2.062 12.594 0.646 1 97.38 87 VAL A C 1
ATOM 655 O O . VAL A 1 87 ? -2.023 13.695 0.096 1 97.38 87 VAL A O 1
ATOM 658 N N . SER A 1 88 ? -1.54 11.578 0.107 1 96.19 88 SER A N 1
ATOM 659 C CA . SER A 1 88 ? -1.232 11.477 -1.315 1 96.19 88 SER A CA 1
ATOM 660 C C . SER A 1 88 ? -2.041 10.367 -1.98 1 96.19 88 SER A C 1
ATOM 662 O O . SER A 1 88 ? -2.008 9.219 -1.537 1 96.19 88 SER A O 1
ATOM 664 N N . THR A 1 89 ? -2.783 10.703 -3.02 1 96.38 89 THR A N 1
ATOM 665 C CA . THR A 1 89 ? -3.617 9.742 -3.729 1 96.38 89 THR A CA 1
ATOM 666 C C . THR A 1 89 ? -3.156 9.586 -5.176 1 96.38 89 THR A C 1
ATOM 668 O O . THR A 1 89 ? -2.883 10.586 -5.852 1 96.38 89 THR A O 1
ATOM 671 N N . SER A 1 90 ? -3.035 8.344 -5.637 1 96.31 90 SER A N 1
ATOM 672 C CA . SER A 1 90 ? -2.588 8.07 -7 1 96.31 90 SER A CA 1
ATOM 673 C C . SER A 1 90 ? -3.703 8.328 -8.008 1 96.31 90 SER A C 1
ATOM 675 O O . SER A 1 90 ? -4.883 8.297 -7.656 1 96.31 90 SER A O 1
ATOM 677 N N . PRO A 1 91 ? -3.24 8.594 -9.273 1 93.94 91 PRO A N 1
ATOM 678 C CA . PRO A 1 91 ? -4.27 8.492 -10.312 1 93.94 91 PRO A CA 1
ATOM 679 C C . PRO A 1 91 ? -4.809 7.074 -10.477 1 93.94 91 PRO A C 1
ATOM 681 O O . PRO A 1 91 ? -4.191 6.117 -10 1 93.94 91 PRO A O 1
ATOM 684 N N . ALA A 1 92 ? -6.012 7.004 -11.062 1 94.38 92 ALA A N 1
ATOM 685 C CA . ALA A 1 92 ? -6.574 5.688 -11.344 1 94.38 92 ALA A CA 1
ATOM 686 C C . ALA A 1 92 ? -5.688 4.91 -12.32 1 94.38 92 ALA A C 1
ATOM 688 O O . ALA A 1 92 ? -5.262 5.449 -13.344 1 94.38 92 ALA A O 1
ATOM 689 N N . GLU A 1 93 ? -5.375 3.74 -11.922 1 94.25 93 GLU A N 1
ATOM 690 C CA . GLU A 1 93 ? -4.562 2.861 -12.758 1 94.25 93 GLU A CA 1
ATOM 691 C C . GLU A 1 93 ? -5.395 1.717 -13.328 1 94.25 93 GLU A C 1
ATOM 693 O O . GLU A 1 93 ? -5.98 0.935 -12.578 1 94.25 93 GLU A O 1
ATOM 698 N N . GLN A 1 94 ? -5.336 1.561 -14.594 1 93.06 94 GLN A N 1
ATOM 699 C CA . GLN A 1 94 ? -6.125 0.508 -15.227 1 93.06 94 GLN A CA 1
ATOM 700 C C . GLN A 1 94 ? -5.434 -0.848 -15.094 1 93.06 94 GLN A C 1
ATOM 702 O O . GLN A 1 94 ? -4.223 -0.955 -15.289 1 93.06 94 GLN A O 1
ATOM 707 N N . GLN A 1 95 ? -6.242 -1.787 -14.758 1 92 95 GLN A N 1
ATOM 708 C CA . GLN A 1 95 ? -5.785 -3.168 -14.648 1 92 95 GLN A CA 1
ATOM 709 C C . GLN A 1 95 ? -6.051 -3.939 -15.938 1 92 95 GLN A C 1
ATOM 711 O O . GLN A 1 95 ? -6.828 -3.494 -16.781 1 92 95 GLN A O 1
ATOM 716 N N . PRO A 1 96 ? -5.297 -5.078 -16.062 1 90.19 96 PRO A N 1
ATOM 717 C CA . PRO A 1 96 ? -5.504 -5.891 -17.266 1 90.19 96 PRO A CA 1
ATOM 718 C C . PRO A 1 96 ? -6.965 -6.281 -17.469 1 90.19 96 PRO A C 1
ATOM 720 O O . PRO A 1 96 ? -7.422 -6.406 -18.609 1 90.19 96 PRO A O 1
ATOM 723 N N . ASP A 1 97 ? -7.793 -6.48 -16.422 1 90.31 97 ASP A N 1
ATOM 724 C CA . ASP A 1 97 ? -9.195 -6.879 -16.531 1 90.31 97 ASP A CA 1
ATOM 725 C C . ASP A 1 97 ? -10.094 -5.668 -16.75 1 90.31 97 ASP A C 1
ATOM 727 O O . ASP A 1 97 ? -11.32 -5.77 -16.625 1 90.31 97 ASP A O 1
ATOM 731 N N . LYS A 1 98 ? -9.523 -4.527 -16.922 1 91.88 98 LYS A N 1
ATOM 732 C CA . LYS A 1 98 ? -10.18 -3.285 -17.312 1 91.88 98 LYS A CA 1
ATOM 733 C C . LYS A 1 98 ? -10.75 -2.555 -16.109 1 91.88 98 LYS A C 1
ATOM 735 O O . LYS A 1 98 ? -11.344 -1.482 -16.234 1 91.88 98 LYS A O 1
ATOM 740 N N . THR A 1 99 ? -10.578 -3.176 -14.891 1 93.5 99 THR A N 1
ATOM 741 C CA . THR A 1 99 ? -10.922 -2.432 -13.688 1 93.5 99 THR A CA 1
ATOM 742 C C . THR A 1 99 ? -9.812 -1.452 -13.312 1 93.5 99 THR A C 1
ATOM 744 O O . THR A 1 99 ? -8.766 -1.421 -13.961 1 93.5 99 THR A O 1
ATOM 747 N N . PHE A 1 100 ? -10.125 -0.643 -12.375 1 93.81 100 PHE A N 1
ATOM 748 C CA . PHE A 1 100 ? -9.164 0.368 -11.969 1 93.81 100 PHE A CA 1
ATOM 749 C C . PHE A 1 100 ? -8.805 0.208 -10.492 1 93.81 100 PHE A C 1
ATOM 751 O O . PHE A 1 100 ? -9.555 -0.406 -9.734 1 93.81 100 PHE A O 1
ATOM 758 N N . LYS A 1 101 ? -7.656 0.726 -10.211 1 96.31 101 LYS A N 1
ATOM 759 C CA . LYS A 1 101 ? -7.172 0.769 -8.828 1 96.31 101 LYS A CA 1
ATOM 760 C C . LYS A 1 101 ? -6.668 2.164 -8.469 1 96.31 101 LYS A C 1
ATOM 762 O O . LYS A 1 101 ? -6.105 2.865 -9.312 1 96.31 101 LYS A O 1
ATOM 767 N N . ILE A 1 102 ? -6.938 2.547 -7.254 1 96.88 102 ILE A N 1
ATOM 768 C CA . ILE A 1 102 ? -6.453 3.807 -6.699 1 96.88 102 ILE A CA 1
ATOM 769 C C . ILE A 1 102 ? -5.82 3.559 -5.332 1 96.88 102 ILE A C 1
ATOM 771 O O . ILE A 1 102 ? -6.395 2.855 -4.496 1 96.88 102 ILE A O 1
ATOM 775 N N . SER A 1 103 ? -4.645 4.051 -5.148 1 98 103 SER A N 1
ATOM 776 C CA . SER A 1 103 ? -3.996 3.965 -3.844 1 98 103 SER A CA 1
ATOM 777 C C . SER A 1 103 ? -3.895 5.336 -3.186 1 98 103 SER A C 1
ATOM 779 O O . SER A 1 103 ? -3.629 6.336 -3.857 1 98 103 SER A O 1
ATOM 781 N N . SER A 1 104 ? -4.125 5.383 -1.979 1 98.12 104 SER A N 1
ATOM 782 C CA . SER A 1 104 ? -3.982 6.598 -1.182 1 98.12 104 SER A CA 1
ATOM 783 C C . SER A 1 104 ? -3.096 6.359 0.036 1 98.12 104 SER A C 1
ATOM 785 O O . SER A 1 104 ? -3.188 5.312 0.682 1 98.12 104 SER A O 1
ATOM 787 N N . TYR A 1 105 ? -2.254 7.273 0.375 1 98.44 105 TYR A N 1
ATOM 788 C CA . TYR A 1 105 ? -1.25 7.184 1.43 1 98.44 105 TYR A CA 1
ATOM 789 C C . TYR A 1 105 ? -1.452 8.281 2.471 1 98.44 105 TYR A C 1
ATOM 791 O O . TYR A 1 105 ? -1.398 9.469 2.148 1 98.44 105 TYR A O 1
ATOM 799 N N . LEU A 1 106 ? -1.696 7.824 3.682 1 98.56 106 LEU A N 1
ATOM 800 C CA . LEU A 1 106 ? -1.81 8.773 4.785 1 98.56 106 LEU A CA 1
ATOM 801 C C . LEU A 1 106 ? -0.566 8.734 5.668 1 98.56 106 LEU A C 1
ATOM 803 O O . LEU A 1 106 ? -0.219 7.68 6.211 1 98.56 106 LEU A O 1
ATOM 807 N N . THR A 1 107 ? 0.115 9.789 5.785 1 97.94 107 THR A N 1
ATOM 808 C CA . THR A 1 107 ? 1.258 9.898 6.684 1 97.94 107 THR A CA 1
ATOM 809 C C . THR A 1 107 ? 0.843 10.523 8.016 1 97.94 107 THR A C 1
ATOM 811 O O . THR A 1 107 ? 0.226 11.594 8.039 1 97.94 107 THR A O 1
ATOM 814 N N . ILE A 1 108 ? 1.211 9.859 9.086 1 98.31 108 ILE A N 1
ATOM 815 C CA . ILE A 1 108 ? 0.85 10.344 10.414 1 98.31 108 ILE A CA 1
ATOM 816 C C . ILE A 1 108 ? 2.086 10.367 11.305 1 98.31 108 ILE A C 1
ATOM 818 O O . ILE A 1 108 ? 3.131 9.82 10.945 1 98.31 108 ILE A O 1
ATOM 822 N N . ASN A 1 109 ? 1.912 11.117 12.453 1 98 109 ASN A N 1
ATOM 823 C CA . ASN A 1 109 ? 2.889 10.914 13.516 1 98 109 ASN A CA 1
ATOM 824 C C . ASN A 1 109 ? 2.754 9.523 14.141 1 98 109 ASN A C 1
ATOM 826 O O . ASN A 1 109 ? 1.656 9.109 14.523 1 98 109 ASN A O 1
ATOM 830 N N . THR A 1 110 ? 3.9 8.828 14.25 1 98.06 110 THR A N 1
ATOM 831 C CA . THR A 1 110 ? 3.887 7.465 14.773 1 98.06 110 THR A CA 1
ATOM 832 C C . THR A 1 110 ? 3.227 7.422 16.156 1 98.06 110 THR A C 1
ATOM 834 O O . THR A 1 110 ? 2.559 6.441 16.5 1 98.06 110 THR A O 1
ATOM 837 N N . GLU A 1 111 ? 3.309 8.492 16.828 1 97.94 111 GLU A N 1
ATOM 838 C CA . GLU A 1 111 ? 2.713 8.57 18.172 1 97.94 111 GLU A CA 1
ATOM 839 C C . GLU A 1 111 ? 1.199 8.391 18.109 1 97.94 111 GLU A C 1
ATOM 841 O O . GLU A 1 111 ? 0.594 7.848 19.031 1 97.94 111 GLU A O 1
ATOM 846 N N . GLU A 1 112 ? 0.582 8.906 17.031 1 97.81 112 GLU A N 1
ATOM 847 C CA . GLU A 1 112 ? -0.863 8.758 16.891 1 97.81 112 GLU A CA 1
ATOM 848 C C . GLU A 1 112 ? -1.257 7.293 16.734 1 97.81 112 GLU A C 1
ATOM 850 O O . GLU A 1 112 ? -2.275 6.859 17.281 1 97.81 112 GLU A O 1
ATOM 855 N N . TRP A 1 113 ? -0.418 6.578 16.047 1 97.06 113 TRP A N 1
ATOM 856 C CA . TRP A 1 113 ? -0.638 5.141 15.914 1 97.06 113 TRP A CA 1
ATOM 857 C C . TRP A 1 113 ? -0.5 4.445 17.266 1 97.06 113 TRP A C 1
ATOM 859 O O . TRP A 1 113 ? -1.359 3.648 17.641 1 97.06 113 TRP A O 1
ATOM 869 N N . ASP A 1 114 ? 0.497 4.812 18 1 96.88 114 ASP A N 1
ATOM 870 C CA . ASP A 1 114 ? 0.779 4.195 19.297 1 96.88 114 ASP A CA 1
ATOM 871 C C . ASP A 1 114 ? -0.34 4.477 20.297 1 96.88 114 ASP A C 1
ATOM 873 O O . ASP A 1 114 ? -0.608 3.664 21.172 1 96.88 114 ASP A O 1
ATOM 877 N N . LYS A 1 115 ? -0.932 5.598 20.078 1 98.06 115 LYS A N 1
ATOM 878 C CA . LYS A 1 115 ? -2.014 5.996 20.969 1 98.06 115 LYS A CA 1
ATOM 879 C C . LYS A 1 115 ? -3.336 5.355 20.562 1 98.06 115 LYS A C 1
ATOM 881 O O . LYS A 1 115 ? -4.391 5.699 21.094 1 98.06 115 LYS A O 1
ATOM 886 N N . ASP A 1 116 ? -3.334 4.488 19.609 1 98.06 116 ASP A N 1
ATOM 887 C CA . ASP A 1 116 ? -4.473 3.672 19.203 1 98.06 116 ASP A CA 1
ATOM 888 C C . ASP A 1 116 ? -5.57 4.531 18.578 1 98.06 116 ASP A C 1
ATOM 890 O O . ASP A 1 116 ? -6.758 4.246 18.766 1 98.06 116 ASP A O 1
ATOM 894 N N . VAL A 1 117 ? -5.148 5.629 17.906 1 98.25 117 VAL A N 1
ATOM 895 C CA . VAL A 1 117 ? -6.086 6.492 17.188 1 98.25 117 VAL A CA 1
ATOM 896 C C . VAL A 1 117 ? -6.77 5.703 16.078 1 98.25 117 VAL A C 1
ATOM 898 O O . VAL A 1 117 ? -6.141 4.867 15.422 1 98.25 117 VAL A O 1
ATOM 901 N N . LEU A 1 118 ? -8.078 6.016 15.883 1 98.69 118 LEU A N 1
ATOM 902 C CA . LEU A 1 118 ? -8.844 5.355 14.828 1 98.69 118 LEU A CA 1
ATOM 903 C C . LEU A 1 118 ? -8.695 6.098 13.508 1 98.69 118 LEU A C 1
ATOM 905 O O . LEU A 1 118 ? -8.977 7.297 13.43 1 98.69 118 LEU A O 1
ATOM 909 N N . PHE A 1 119 ? -8.281 5.398 12.492 1 98.62 119 PHE A N 1
ATOM 910 C CA . PHE A 1 119 ? -8.188 5.969 11.156 1 98.62 119 PHE A CA 1
ATOM 911 C C . PHE A 1 119 ? -9.188 5.312 10.211 1 98.62 119 PHE A C 1
ATOM 913 O O . PHE A 1 119 ? -9.406 4.102 10.273 1 98.62 119 PHE A O 1
ATOM 920 N N . THR A 1 120 ? -9.781 6.168 9.328 1 98.75 120 THR A N 1
ATOM 921 C CA . THR A 1 120 ? -10.781 5.68 8.391 1 98.75 120 THR A CA 1
ATOM 922 C C . THR A 1 120 ? -10.469 6.152 6.973 1 98.75 120 THR A C 1
ATOM 924 O O . THR A 1 120 ? -10.133 7.32 6.762 1 98.75 120 THR A O 1
ATOM 927 N N . CYS A 1 121 ? -10.516 5.23 6.066 1 98.69 121 CYS A N 1
ATOM 928 C CA . CYS A 1 121 ? -10.461 5.551 4.645 1 98.69 121 CYS A CA 1
ATOM 929 C C . CYS A 1 121 ? -11.805 5.305 3.975 1 98.69 121 CYS A C 1
ATOM 931 O O . CYS A 1 121 ? -12.367 4.215 4.082 1 98.69 121 CYS A O 1
ATOM 933 N N . LYS A 1 122 ? -12.32 6.328 3.338 1 98 122 LYS A N 1
ATOM 934 C CA . LYS A 1 122 ? -13.602 6.25 2.631 1 98 122 LYS A CA 1
ATOM 935 C C . LYS A 1 122 ? -13.406 6.453 1.13 1 98 122 LYS A C 1
ATOM 937 O O . LYS A 1 122 ? -12.773 7.418 0.704 1 98 122 LYS A O 1
ATOM 942 N N . VAL A 1 123 ? -13.969 5.531 0.363 1 97.56 123 VAL A N 1
ATOM 943 C CA . VAL A 1 123 ? -13.945 5.609 -1.095 1 97.56 123 VAL A CA 1
ATOM 944 C C . VAL A 1 123 ? -15.367 5.758 -1.626 1 97.56 123 VAL A C 1
ATOM 946 O O . VAL A 1 123 ? -16.234 4.926 -1.346 1 97.56 123 VAL A O 1
ATOM 949 N N . SER A 1 124 ? -15.484 6.832 -2.412 1 95.38 124 SER A N 1
ATOM 950 C CA . SER A 1 124 ? -16.844 7.125 -2.863 1 95.38 124 SER A CA 1
ATOM 951 C C . SER A 1 124 ? -16.891 7.332 -4.371 1 95.38 124 SER A C 1
ATOM 953 O O . SER A 1 124 ? -15.922 7.82 -4.969 1 95.38 124 SER A O 1
ATOM 955 N N . PHE A 1 125 ? -18.016 6.961 -4.914 1 91.44 125 PHE A N 1
ATOM 956 C CA . PHE A 1 125 ? -18.375 7.188 -6.309 1 91.44 125 PHE A CA 1
ATOM 957 C C . PHE A 1 125 ? -19.875 7.398 -6.449 1 91.44 125 PHE A C 1
ATOM 959 O O . PHE A 1 125 ? -20.672 6.496 -6.156 1 91.44 125 PHE A O 1
ATOM 966 N N . GLY A 1 126 ? -20.109 8.664 -6.863 1 88.31 126 GLY A N 1
ATOM 967 C CA . GLY A 1 126 ? -21.531 8.984 -6.836 1 88.31 126 GLY A CA 1
ATOM 968 C C . GLY A 1 126 ? -22.141 8.891 -5.445 1 88.31 126 GLY A C 1
ATOM 969 O O . GLY A 1 126 ? -21.625 9.5 -4.5 1 88.31 126 GLY A O 1
ATOM 970 N N . SER A 1 127 ? -23.219 8.016 -5.34 1 88.88 127 SER A N 1
ATOM 971 C CA . SER A 1 127 ? -23.891 7.875 -4.055 1 88.88 127 SER A CA 1
ATOM 972 C C . SER A 1 127 ? -23.406 6.645 -3.299 1 88.88 127 SER A C 1
ATOM 974 O O . SER A 1 127 ? -23.797 6.414 -2.154 1 88.88 127 SER A O 1
ATOM 976 N N . THR A 1 128 ? -22.594 5.891 -3.91 1 90.56 128 THR A N 1
ATOM 977 C CA . THR A 1 128 ? -22.094 4.672 -3.277 1 90.56 128 THR A CA 1
ATOM 978 C C . THR A 1 128 ? -20.75 4.918 -2.607 1 90.56 128 THR A C 1
ATOM 980 O O . THR A 1 128 ? -20 5.809 -3.018 1 90.56 128 THR A O 1
ATOM 983 N N . TYR A 1 129 ? -20.516 4.254 -1.478 1 94.19 129 TYR A N 1
ATOM 984 C CA . TYR A 1 129 ? -19.219 4.363 -0.821 1 94.19 129 TYR A CA 1
ATOM 985 C C . TYR A 1 129 ? -18.891 3.088 -0.061 1 94.19 129 TYR A C 1
ATOM 987 O O . TYR A 1 129 ? -19.766 2.26 0.194 1 94.19 129 TYR A O 1
ATOM 995 N N . SER A 1 130 ? -17.672 2.908 0.198 1 96.25 130 SER A N 1
ATOM 996 C CA . SER A 1 130 ? -17.125 1.907 1.106 1 96.25 130 SER A CA 1
ATOM 997 C C . SER A 1 130 ? -16.031 2.506 1.994 1 96.25 130 SER A C 1
ATOM 999 O O . SER A 1 130 ? -15.25 3.35 1.548 1 96.25 130 SER A O 1
ATOM 1001 N N . GLU A 1 131 ? -16.094 2.121 3.295 1 97.12 131 GLU A N 1
ATOM 1002 C CA . GLU A 1 131 ? -15.062 2.623 4.191 1 97.12 131 GLU A CA 1
ATOM 1003 C C . GLU A 1 131 ? -14.5 1.505 5.066 1 97.12 131 GLU A C 1
ATOM 1005 O O . GLU A 1 131 ? -15.195 0.532 5.363 1 97.12 131 GLU A O 1
ATOM 1010 N N . LYS A 1 132 ? -13.273 1.624 5.363 1 97.81 132 LYS A N 1
ATOM 1011 C CA . LYS A 1 132 ? -12.586 0.735 6.301 1 97.81 132 LYS A CA 1
ATOM 1012 C C . LYS A 1 132 ? -11.891 1.528 7.402 1 97.81 132 LYS A C 1
ATOM 1014 O O . LYS A 1 132 ? -11.531 2.689 7.203 1 97.81 132 LYS A O 1
ATOM 1019 N N . GLU A 1 133 ? -11.82 0.919 8.539 1 98.12 133 GLU A N 1
ATOM 1020 C CA . GLU A 1 133 ? -11.172 1.552 9.68 1 98.12 133 GLU A CA 1
ATOM 1021 C C . GLU A 1 133 ? -10.023 0.692 10.211 1 98.12 133 GLU A C 1
ATOM 1023 O O . GLU A 1 133 ? -10.047 -0.532 10.062 1 98.12 133 GLU A O 1
ATOM 1028 N N . ILE A 1 134 ? -9.062 1.392 10.836 1 98.06 134 ILE A N 1
ATOM 1029 C CA . ILE A 1 134 ? -7.93 0.664 11.391 1 98.06 134 ILE A CA 1
ATOM 1030 C C . ILE A 1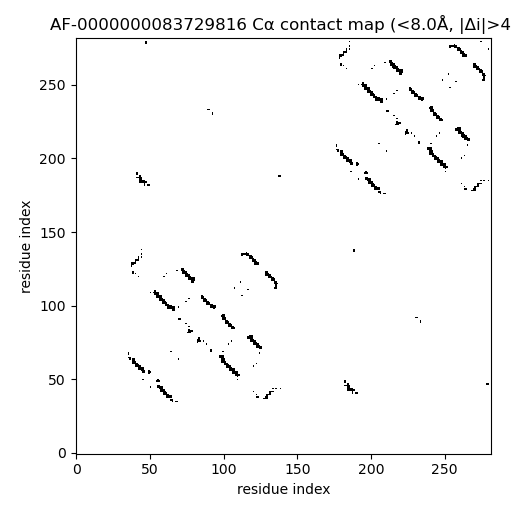 134 ? -7.371 1.426 12.594 1 98.06 134 ILE A C 1
ATOM 1032 O O . ILE A 1 134 ? -7.453 2.654 12.648 1 98.06 134 ILE A O 1
ATOM 1036 N N . ARG A 1 135 ? -6.895 0.748 13.508 1 97.5 135 ARG A N 1
ATOM 1037 C CA . ARG A 1 135 ? -6.121 1.248 14.641 1 97.5 135 ARG A CA 1
ATOM 1038 C C . ARG A 1 135 ? -5.117 0.208 15.117 1 97.5 135 ARG A C 1
ATOM 1040 O O . ARG A 1 135 ? -5.195 -0.962 14.742 1 97.5 135 ARG A O 1
ATOM 1047 N N . LYS A 1 136 ? -4.227 0.604 15.914 1 96.31 136 LYS A N 1
ATOM 1048 C CA . LYS A 1 136 ? -3.145 -0.284 16.328 1 96.31 136 LYS A CA 1
ATOM 1049 C C . LYS A 1 136 ? -3.693 -1.563 16.953 1 96.31 136 LYS A C 1
ATOM 1051 O O . LYS A 1 136 ? -3.227 -2.662 16.641 1 96.31 136 LYS A O 1
ATOM 1056 N N . SER A 1 137 ? -4.664 -1.536 17.766 1 95.06 137 SER A N 1
ATOM 1057 C CA . SER A 1 137 ? -5.172 -2.676 18.516 1 95.06 137 SER A CA 1
ATOM 1058 C C . SER A 1 137 ? -5.91 -3.656 17.609 1 95.06 137 SER A C 1
ATOM 1060 O O . SER A 1 137 ? -6.164 -4.797 18 1 95.06 137 SER A O 1
ATOM 1062 N N . SER A 1 138 ? -6.332 -3.164 16.391 1 92.38 138 SER A N 1
ATOM 1063 C CA . SER A 1 138 ? -7.008 -4.07 15.469 1 92.38 138 SER A CA 1
ATOM 1064 C C . SER A 1 138 ? -6.02 -5.02 14.805 1 92.38 138 SER A C 1
ATOM 1066 O O . SER A 1 138 ? -6.422 -5.977 14.133 1 92.38 138 SER A O 1
ATOM 1068 N N . CYS A 1 139 ? -4.75 -4.703 14.922 1 88.12 139 CYS A N 1
ATOM 1069 C CA . CYS A 1 139 ? -3.715 -5.508 14.281 1 88.12 139 CYS A CA 1
ATOM 1070 C C . CYS A 1 139 ? -3.15 -6.539 15.25 1 88.12 139 CYS A C 1
ATOM 1072 O O . CYS A 1 139 ? -2.303 -7.352 14.875 1 88.12 139 CYS A O 1
ATOM 1074 N N . ARG A 1 140 ? -3.555 -6.539 16.5 1 69.38 140 ARG A N 1
ATOM 1075 C CA . ARG A 1 140 ? -3.08 -7.5 17.5 1 69.38 140 ARG A CA 1
ATOM 1076 C C . ARG A 1 140 ? -3.678 -8.883 17.25 1 69.38 140 ARG A C 1
ATOM 1078 O O . ARG A 1 140 ? -4.895 -9.023 17.125 1 69.38 140 ARG A O 1
ATOM 1085 N N . MET A 1 141 ? -2.949 -9.492 16.266 1 50.84 141 MET A N 1
ATOM 1086 C CA . MET A 1 141 ? -3.396 -10.875 16.109 1 50.84 141 MET A CA 1
ATOM 1087 C C . MET A 1 141 ? -3.293 -11.633 17.422 1 50.84 141 MET A C 1
ATOM 1089 O O . MET A 1 141 ? -2.477 -11.289 18.281 1 50.84 141 MET A O 1
ATOM 1093 N N . MET B 1 1 ? 80.438 68.625 -35.938 1 30.73 1 MET B N 1
ATOM 1094 C CA . MET B 1 1 ? 80.812 67.25 -36.188 1 30.73 1 MET B CA 1
ATOM 1095 C C . MET B 1 1 ? 80.125 66.312 -35.219 1 30.73 1 MET B C 1
ATOM 1097 O O . MET B 1 1 ? 80.562 65.188 -35.031 1 30.73 1 MET B O 1
ATOM 1101 N N . GLY B 1 2 ? 79.062 66.875 -34.438 1 29.22 2 GLY B N 1
ATOM 1102 C CA . GLY B 1 2 ? 78.375 66.375 -33.219 1 29.22 2 GLY B CA 1
ATOM 1103 C C . GLY B 1 2 ? 77.75 65 -33.375 1 29.22 2 GLY B C 1
ATOM 1104 O O . GLY B 1 2 ? 77.5 64.562 -34.5 1 29.22 2 GLY B O 1
ATOM 1105 N N . CYS B 1 3 ? 77.75 64.188 -32.312 1 31.34 3 CYS B N 1
ATOM 1106 C CA . CYS B 1 3 ? 77.5 62.875 -31.75 1 31.34 3 CYS B CA 1
ATOM 1107 C C . CYS B 1 3 ? 76.062 62.469 -31.938 1 31.34 3 CYS B C 1
ATOM 1109 O O . CYS B 1 3 ? 75.125 63.156 -31.453 1 31.34 3 CYS B O 1
ATOM 1111 N N . PHE B 1 4 ? 75.625 61.812 -33.031 1 33 4 PHE B N 1
ATOM 1112 C CA . PHE B 1 4 ? 74.312 61.281 -33.438 1 33 4 PHE B CA 1
ATOM 1113 C C . PHE B 1 4 ? 73.812 60.281 -32.406 1 33 4 PHE B C 1
ATOM 1115 O O . PHE B 1 4 ? 74.25 59.125 -32.375 1 33 4 PHE B O 1
ATOM 1122 N N . THR B 1 5 ? 73.688 60.656 -31.062 1 35.72 5 THR B N 1
ATOM 1123 C CA . THR B 1 5 ? 73.25 59.719 -30.016 1 35.72 5 THR B CA 1
ATOM 1124 C C . THR B 1 5 ? 71.938 59.094 -30.391 1 35.72 5 THR B C 1
ATOM 1126 O O . THR B 1 5 ? 70.938 59.781 -30.719 1 35.72 5 THR B O 1
ATOM 1129 N N . SER B 1 6 ? 72 57.906 -30.938 1 31.84 6 SER B N 1
ATOM 1130 C CA . SER B 1 6 ? 70.938 57 -31.312 1 31.84 6 SER B CA 1
ATOM 1131 C C . SER B 1 6 ? 69.875 56.875 -30.203 1 31.84 6 SER B C 1
ATOM 1133 O O . SER B 1 6 ? 70.25 56.688 -29.047 1 31.84 6 SER B O 1
ATOM 1135 N N . CYS B 1 7 ? 68.875 57.719 -30.219 1 35.88 7 CYS B N 1
ATOM 1136 C CA . CYS B 1 7 ? 67.75 57.75 -29.328 1 35.88 7 CYS B CA 1
ATOM 1137 C C . CYS B 1 7 ? 67.125 56.344 -29.203 1 35.88 7 CYS B C 1
ATOM 1139 O O . CYS B 1 7 ? 66.812 55.688 -30.203 1 35.88 7 CYS B O 1
ATOM 1141 N N . PRO B 1 8 ? 67.5 55.562 -28.125 1 40.28 8 PRO B N 1
ATOM 1142 C CA . PRO B 1 8 ? 67.062 54.188 -27.891 1 40.28 8 PRO B CA 1
ATOM 1143 C C . PRO B 1 8 ? 65.562 54.031 -28.031 1 40.28 8 PRO B C 1
ATOM 1145 O O . PRO B 1 8 ? 64.812 55 -27.781 1 40.28 8 PRO B O 1
ATOM 1148 N N . LEU B 1 9 ? 65.062 53.312 -29.031 1 34.31 9 LEU B N 1
ATOM 1149 C CA . LEU B 1 9 ? 63.719 52.875 -29.312 1 34.31 9 LEU B CA 1
ATOM 1150 C C . LEU B 1 9 ? 63.031 52.375 -28.047 1 34.31 9 LEU B C 1
ATOM 1152 O O . LEU B 1 9 ? 63.625 51.625 -27.266 1 34.31 9 LEU B O 1
ATOM 1156 N N . SER B 1 10 ? 62.219 53.312 -27.422 1 33.06 10 SER B N 1
ATOM 1157 C CA . SER B 1 10 ? 61.312 53.062 -26.297 1 33.06 10 SER B CA 1
ATOM 1158 C C . SER B 1 10 ? 60.594 51.75 -26.453 1 33.06 10 SER B C 1
ATOM 1160 O O . SER B 1 10 ? 60.031 51.438 -27.516 1 33.06 10 SER B O 1
ATOM 1162 N N . SER B 1 11 ? 61.156 50.688 -25.812 1 35.47 11 SER B N 1
ATOM 1163 C CA . SER B 1 11 ? 60.562 49.375 -25.656 1 35.47 11 SER B CA 1
ATOM 1164 C C . SER B 1 11 ? 59.094 49.438 -25.297 1 35.47 11 SER B C 1
ATOM 1166 O O . SER B 1 11 ? 58.719 50.188 -24.375 1 35.47 11 SER B O 1
ATOM 1168 N N . GLU B 1 12 ? 58.25 49.469 -26.328 1 38.41 12 GLU B N 1
ATOM 1169 C CA . GLU B 1 12 ? 56.781 49.312 -26.203 1 38.41 12 GLU B CA 1
ATOM 1170 C C . GLU B 1 12 ? 56.438 48.25 -25.172 1 38.41 12 GLU B C 1
ATOM 1172 O O . GLU B 1 12 ? 56.938 47.125 -25.25 1 38.41 12 GLU B O 1
ATOM 1177 N N . SER B 1 13 ? 56.312 48.656 -23.906 1 37.56 13 SER B N 1
ATOM 1178 C CA . SER B 1 13 ? 55.781 47.844 -22.812 1 37.56 13 SER B CA 1
ATOM 1179 C C . SER B 1 13 ? 54.5 47.094 -23.25 1 37.56 13 SER B C 1
ATOM 1181 O O . SER B 1 13 ? 53.531 47.688 -23.703 1 37.56 13 SER B O 1
ATOM 1183 N N . GLU B 1 14 ? 54.656 46 -24 1 40.09 14 GLU B N 1
ATOM 1184 C CA . GLU B 1 14 ? 53.531 45.094 -24.266 1 40.09 14 GLU B CA 1
ATOM 1185 C C . GLU B 1 14 ? 52.688 44.844 -23.016 1 40.09 14 GLU B C 1
ATOM 1187 O O . GLU B 1 14 ? 53.219 44.344 -22.016 1 40.09 14 GLU B O 1
ATOM 1192 N N . GLU B 1 15 ? 51.844 45.875 -22.656 1 42.44 15 GLU B N 1
ATOM 1193 C CA . GLU B 1 15 ? 50.875 45.594 -21.625 1 42.44 15 GLU B CA 1
ATOM 1194 C C . GLU B 1 15 ? 50.188 44.25 -21.859 1 42.44 15 GLU B C 1
ATOM 1196 O O . GLU B 1 15 ? 49.5 44.062 -22.859 1 42.44 15 GLU B O 1
ATOM 1201 N N . VAL B 1 16 ? 51 43.156 -21.641 1 38.59 16 VAL B N 1
ATOM 1202 C CA . VAL B 1 16 ? 50.375 41.844 -21.625 1 38.59 16 VAL B CA 1
ATOM 1203 C C . VAL B 1 16 ? 49.094 41.875 -20.812 1 38.59 16 VAL B C 1
ATOM 1205 O O . VAL B 1 16 ? 49.125 42.281 -19.641 1 38.59 16 VAL B O 1
ATOM 1208 N N . PHE B 1 17 ? 47.969 42.469 -21.406 1 40.19 17 PHE B N 1
ATOM 1209 C CA . PHE B 1 17 ? 46.656 42.25 -20.812 1 40.19 17 PHE B CA 1
ATOM 1210 C C . PHE B 1 17 ? 46.5 40.844 -20.281 1 40.19 17 PHE B C 1
ATOM 1212 O O . PHE B 1 17 ? 46.438 39.875 -21.062 1 40.19 17 PHE B O 1
ATOM 1219 N N . VAL B 1 18 ? 47.312 40.562 -19.25 1 39.56 18 VAL B N 1
ATOM 1220 C CA . VAL B 1 18 ? 46.969 39.312 -18.594 1 39.56 18 VAL B CA 1
ATOM 1221 C C . VAL B 1 18 ? 45.469 39.25 -18.344 1 39.56 18 VAL B C 1
ATOM 1223 O O . VAL B 1 18 ? 44.906 40.125 -17.688 1 39.56 18 VAL B O 1
ATOM 1226 N N . ARG B 1 19 ? 44.656 39.031 -19.391 1 38.59 19 ARG B N 1
ATOM 1227 C CA . ARG B 1 19 ? 43.281 38.656 -19.047 1 38.59 19 ARG B CA 1
ATOM 1228 C C . ARG B 1 19 ? 43.25 37.812 -17.781 1 38.59 19 ARG B C 1
ATOM 1230 O O . ARG B 1 19 ? 44 36.844 -17.656 1 38.59 19 ARG B O 1
ATOM 1237 N N . PRO B 1 20 ? 43 38.5 -16.672 1 42.88 20 PRO B N 1
ATOM 1238 C CA . PRO B 1 20 ? 42.844 37.562 -15.57 1 42.88 20 PRO B CA 1
ATOM 1239 C C . PRO B 1 20 ? 42.156 36.25 -16.031 1 42.88 20 PRO B C 1
ATOM 1241 O O . PRO B 1 20 ? 41.219 36.281 -16.844 1 42.88 20 PRO B O 1
ATOM 1244 N N . SER B 1 21 ? 43.062 35.188 -16.375 1 39.75 21 SER B N 1
ATOM 1245 C CA . SER B 1 21 ? 42.406 33.906 -16.484 1 39.75 21 SER B CA 1
ATOM 1246 C C . SER B 1 21 ? 41.281 33.75 -15.445 1 39.75 21 SER B C 1
ATOM 1248 O O . SER B 1 21 ? 41.562 33.656 -14.25 1 39.75 21 SER B O 1
ATOM 1250 N N . ILE B 1 22 ? 40.281 34.625 -15.57 1 41.22 22 ILE B N 1
ATOM 1251 C CA . ILE B 1 22 ? 39.156 34.125 -14.797 1 41.22 22 ILE B CA 1
ATOM 1252 C C . ILE B 1 22 ? 39.062 32.625 -14.961 1 41.22 22 ILE B C 1
ATOM 1254 O O . ILE B 1 22 ? 38.75 32.125 -16.047 1 41.22 22 ILE B O 1
ATOM 1258 N N . GLN B 1 23 ? 40.062 31.891 -14.484 1 38.66 23 GLN B N 1
ATOM 1259 C CA . GLN B 1 23 ? 39.719 30.469 -14.375 1 38.66 23 GLN B CA 1
ATOM 1260 C C . GLN B 1 23 ? 38.25 30.297 -13.984 1 38.66 23 GLN B C 1
ATOM 1262 O O . GLN B 1 23 ? 37.781 30.891 -13.008 1 38.66 23 GLN B O 1
ATOM 1267 N N . PRO B 1 24 ? 37.375 30.203 -15.023 1 40.75 24 PRO B N 1
ATOM 1268 C CA . PRO B 1 24 ? 36.062 29.875 -14.484 1 40.75 24 PRO B CA 1
ATOM 1269 C C . PRO B 1 24 ? 36.125 28.969 -13.25 1 40.75 24 PRO B C 1
ATOM 1271 O O . PRO B 1 24 ? 36.938 28.031 -13.219 1 40.75 24 PRO B O 1
ATOM 1274 N N . GLU B 1 25 ? 36.062 29.609 -12.031 1 41.34 25 GLU B N 1
ATOM 1275 C CA . GLU B 1 25 ? 35.812 28.688 -10.93 1 41.34 25 GLU B CA 1
ATOM 1276 C C . GLU B 1 25 ? 35.188 27.391 -11.438 1 41.34 25 GLU B C 1
ATOM 1278 O O . GLU B 1 25 ? 34.281 27.406 -12.273 1 41.34 25 GLU B O 1
ATOM 1283 N N . SER B 1 26 ? 36.031 26.422 -11.688 1 37.59 26 SER B N 1
ATOM 1284 C CA . SER B 1 26 ? 35.5 25.078 -11.836 1 37.59 26 SER B CA 1
ATOM 1285 C C . SER B 1 26 ? 34.156 24.922 -11.094 1 37.59 26 SER B C 1
ATOM 1287 O O . SER B 1 26 ? 34.094 25.203 -9.891 1 37.59 26 SER B O 1
ATOM 1289 N N . LEU B 1 27 ? 33.156 25.5 -11.703 1 35.09 27 LEU B N 1
ATOM 1290 C CA . LEU B 1 27 ? 31.922 24.859 -11.195 1 35.09 27 LEU B CA 1
ATOM 1291 C C . LEU B 1 27 ? 32.219 23.438 -10.742 1 35.09 27 LEU B C 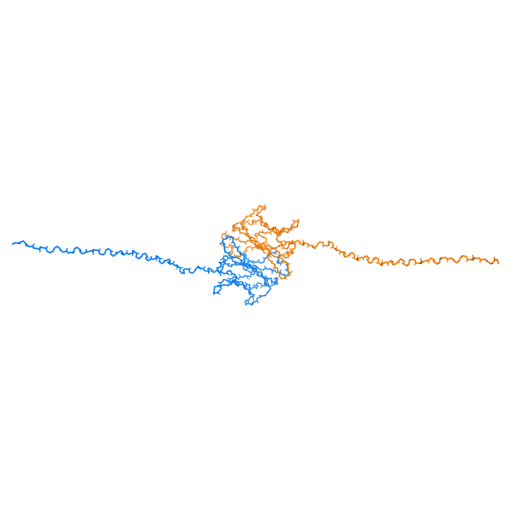1
ATOM 1293 O O . LEU B 1 27 ? 32.531 22.578 -11.555 1 35.09 27 LEU B O 1
ATOM 1297 N N . TRP B 1 28 ? 33.094 23.297 -9.75 1 35.31 28 TRP B N 1
ATOM 1298 C CA . TRP B 1 28 ? 33.062 21.984 -9.094 1 35.31 28 TRP B CA 1
ATOM 1299 C C . TRP B 1 28 ? 31.703 21.312 -9.336 1 35.31 28 TRP B C 1
ATOM 1301 O O . TRP B 1 28 ? 30.672 21.797 -8.859 1 35.31 28 TRP B O 1
ATOM 1311 N N . TYR B 1 29 ? 31.438 20.969 -10.594 1 34.16 29 TYR B N 1
ATOM 1312 C CA . TYR B 1 29 ? 30.547 19.828 -10.664 1 34.16 29 TYR B CA 1
ATOM 1313 C C . TYR B 1 29 ? 30.781 18.875 -9.5 1 34.16 29 TYR B C 1
ATOM 1315 O O . TYR B 1 29 ? 31.844 18.234 -9.414 1 34.16 29 TYR B O 1
ATOM 1323 N N . SER B 1 30 ? 30.766 19.438 -8.273 1 33.5 30 SER B N 1
ATOM 1324 C CA . SER B 1 30 ? 30.656 18.297 -7.371 1 33.5 30 SER B CA 1
ATOM 1325 C C . SER B 1 30 ? 30.016 17.109 -8.07 1 33.5 30 SER B C 1
ATOM 1327 O O . SER B 1 30 ? 28.969 17.234 -8.703 1 33.5 30 SER B O 1
ATOM 1329 N N . ASP B 1 31 ? 30.781 16.406 -8.75 1 33.53 31 ASP B N 1
ATOM 1330 C CA . ASP B 1 31 ? 30.453 15.031 -9.125 1 33.53 31 ASP B CA 1
ATOM 1331 C C . ASP B 1 31 ? 29.453 14.422 -8.141 1 33.53 31 ASP B C 1
ATOM 1333 O O . ASP B 1 31 ? 29.781 13.469 -7.426 1 33.53 31 ASP B O 1
ATOM 1337 N N . LYS B 1 32 ? 29.203 15.148 -7.062 1 34.38 32 LYS B N 1
ATOM 1338 C CA . LYS B 1 32 ? 28.078 14.5 -6.402 1 34.38 32 LYS B CA 1
ATOM 1339 C C . LYS B 1 32 ? 27.062 14 -7.422 1 34.38 32 LYS B C 1
ATOM 1341 O O . LYS B 1 32 ? 26.375 14.805 -8.062 1 34.38 32 LYS B O 1
ATOM 1346 N N . GLU B 1 33 ? 27.469 13.266 -8.375 1 39.47 33 GLU B N 1
ATOM 1347 C CA . GLU B 1 33 ? 26.406 12.539 -9.055 1 39.47 33 GLU B CA 1
ATOM 1348 C C . GLU B 1 33 ? 25.094 12.617 -8.273 1 39.47 33 GLU B C 1
ATOM 1350 O O . GLU B 1 33 ? 25.094 12.461 -7.047 1 39.47 33 GLU B O 1
ATOM 1355 N N . PRO B 1 34 ? 24.266 13.438 -8.617 1 40.66 34 PRO B N 1
ATOM 1356 C CA . PRO B 1 34 ? 23.078 13.484 -7.77 1 40.66 34 PRO B CA 1
ATOM 1357 C C . PRO B 1 34 ? 22.812 12.164 -7.043 1 40.66 34 PRO B C 1
ATOM 1359 O O . PRO B 1 34 ? 22.984 11.086 -7.629 1 40.66 34 PRO B O 1
ATOM 1362 N N . ASN B 1 35 ? 23.406 11.883 -5.84 1 44.44 35 ASN B N 1
ATOM 1363 C CA . ASN B 1 35 ? 23 10.711 -5.066 1 44.44 35 ASN B CA 1
ATOM 1364 C C . ASN B 1 35 ? 21.75 10.062 -5.652 1 44.44 35 ASN B C 1
ATOM 1366 O O . ASN B 1 35 ? 20.641 10.578 -5.488 1 44.44 35 ASN B O 1
ATOM 1370 N N . LEU B 1 36 ? 21.797 9.773 -6.938 1 54.62 36 LEU B N 1
ATOM 1371 C CA . LEU B 1 36 ? 20.703 8.945 -7.457 1 54.62 36 LEU B CA 1
ATOM 1372 C C . LEU B 1 36 ? 20.156 8.039 -6.367 1 54.62 36 LEU B C 1
ATOM 1374 O O . LEU B 1 36 ? 20.75 7.016 -6.031 1 54.62 36 LEU B O 1
ATOM 1378 N N . GLY B 1 37 ? 20.219 8.594 -5.164 1 64.38 37 GLY B N 1
ATOM 1379 C CA . GLY B 1 37 ? 19.938 7.996 -3.871 1 64.38 37 GLY B CA 1
ATOM 1380 C C . GLY B 1 37 ? 19.141 6.711 -3.969 1 64.38 37 GLY B C 1
ATOM 1381 O O . GLY B 1 37 ? 18.516 6.441 -5 1 64.38 37 GLY B O 1
ATOM 1382 N N . THR B 1 38 ? 19.594 5.609 -3.244 1 82.19 38 THR B N 1
ATOM 1383 C CA . THR B 1 38 ? 18.938 4.328 -3.037 1 82.19 38 THR B CA 1
ATOM 1384 C C . THR B 1 38 ? 17.438 4.523 -2.85 1 82.19 38 THR B C 1
ATOM 1386 O O . THR B 1 38 ? 17 5.391 -2.086 1 82.19 38 THR B O 1
ATOM 1389 N N . PRO B 1 39 ? 16.766 3.873 -3.828 1 89.94 39 PRO B N 1
ATOM 1390 C CA . PRO B 1 39 ? 15.312 4.023 -3.662 1 89.94 39 PRO B CA 1
ATOM 1391 C C . PRO B 1 39 ? 14.859 3.777 -2.225 1 89.94 39 PRO B C 1
ATOM 1393 O O . PRO B 1 39 ? 15.391 2.9 -1.544 1 89.94 39 PRO B O 1
ATOM 1396 N N . ALA B 1 40 ? 13.984 4.617 -1.752 1 93.25 40 ALA B N 1
ATOM 1397 C CA . ALA B 1 40 ? 13.312 4.348 -0.483 1 93.25 40 ALA B CA 1
ATOM 1398 C C . ALA B 1 40 ? 12.211 3.307 -0.658 1 93.25 40 ALA B C 1
ATOM 1400 O O . ALA B 1 40 ? 11.258 3.525 -1.406 1 93.25 40 ALA B O 1
ATOM 1401 N N . VAL B 1 41 ? 12.438 2.186 0.041 1 97.31 41 VAL B N 1
ATOM 1402 C CA . VAL B 1 41 ? 11.516 1.072 -0.138 1 97.31 41 VAL B CA 1
ATOM 1403 C C . VAL B 1 41 ? 10.805 0.771 1.182 1 97.31 41 VAL B C 1
ATOM 1405 O O . VAL B 1 41 ? 11.445 0.715 2.236 1 97.31 41 VAL B O 1
ATOM 1408 N N . THR B 1 42 ? 9.5 0.668 1.153 1 97.81 42 THR B N 1
ATOM 1409 C CA . THR B 1 42 ? 8.695 0.274 2.305 1 97.81 42 THR B CA 1
ATOM 1410 C C . THR B 1 42 ? 7.816 -0.928 1.968 1 97.81 42 THR B C 1
ATOM 1412 O O . THR B 1 42 ? 7.156 -0.949 0.927 1 97.81 42 THR B O 1
ATOM 1415 N N . LEU B 1 43 ? 7.828 -1.92 2.834 1 98.5 43 LEU B N 1
ATOM 1416 C CA . LEU B 1 43 ? 7.035 -3.129 2.641 1 98.5 43 LEU B CA 1
ATOM 1417 C C . LEU B 1 43 ? 5.957 -3.25 3.713 1 98.5 43 LEU B C 1
ATOM 1419 O O . LEU B 1 43 ? 6.266 -3.312 4.906 1 98.5 43 LEU B O 1
ATOM 1423 N N . PHE B 1 44 ? 4.684 -3.277 3.332 1 98.19 44 PHE B N 1
ATOM 1424 C CA . PHE B 1 44 ? 3.531 -3.309 4.223 1 98.19 44 PHE B CA 1
ATOM 1425 C C . PHE B 1 44 ? 2.99 -4.727 4.363 1 98.19 44 PHE B C 1
ATOM 1427 O O . PHE B 1 44 ? 2.863 -5.449 3.373 1 98.19 44 PHE B O 1
ATOM 1434 N N . PRO B 1 45 ? 2.672 -5.062 5.605 1 97.69 45 PRO B N 1
ATOM 1435 C CA . PRO B 1 45 ? 2.031 -6.363 5.816 1 97.69 45 PRO B CA 1
ATOM 1436 C C . PRO B 1 45 ? 0.578 -6.387 5.344 1 97.69 45 PRO B C 1
ATOM 1438 O O . PRO B 1 45 ? 0.001 -5.332 5.059 1 97.69 45 PRO B O 1
ATOM 1441 N N . PRO B 1 46 ? 0.027 -7.582 5.211 1 97.62 46 PRO B N 1
ATOM 1442 C CA . PRO B 1 46 ? -1.38 -7.688 4.816 1 97.62 46 PRO B CA 1
ATOM 1443 C C . PRO B 1 46 ? -2.318 -6.984 5.797 1 97.62 46 PRO B C 1
ATOM 1445 O O . PRO B 1 46 ? -1.974 -6.801 6.965 1 97.62 46 PRO B O 1
ATOM 1448 N N . SER B 1 47 ? -3.449 -6.59 5.246 1 96.06 47 SER B N 1
ATOM 1449 C CA . SER B 1 47 ? -4.5 -6.07 6.117 1 96.06 47 SER B CA 1
ATOM 1450 C C . SER B 1 47 ? -5.098 -7.176 6.98 1 96.06 47 SER B C 1
ATOM 1452 O O . SER B 1 47 ? -5.156 -8.336 6.566 1 96.06 47 SER B O 1
ATOM 1454 N N . THR B 1 48 ? -5.57 -6.789 8.148 1 92.88 48 THR B N 1
ATOM 1455 C CA . THR B 1 48 ? -6.188 -7.762 9.047 1 92.88 48 THR B CA 1
ATOM 1456 C C . THR B 1 48 ? -7.426 -8.375 8.398 1 92.88 48 THR B C 1
ATOM 1458 O O . THR B 1 48 ? -7.703 -9.57 8.586 1 92.88 48 THR B O 1
ATOM 1461 N N . GLU B 1 49 ? -8.125 -7.578 7.688 1 91.44 49 GLU B N 1
ATOM 1462 C CA . GLU B 1 49 ? -9.336 -8.062 7.027 1 91.44 49 GLU B CA 1
ATOM 1463 C C . GLU B 1 49 ? -9 -9.094 5.953 1 91.44 49 GLU B C 1
ATOM 1465 O O . GLU B 1 49 ? -9.688 -10.109 5.828 1 91.44 49 GLU B O 1
ATOM 1470 N N . ASP B 1 50 ? -7.957 -8.875 5.242 1 94.75 50 ASP B N 1
ATOM 1471 C CA . ASP B 1 50 ? -7.566 -9.758 4.148 1 94.75 50 ASP B CA 1
ATOM 1472 C C . ASP B 1 50 ? -7.145 -11.133 4.672 1 94.75 50 ASP B C 1
ATOM 1474 O O . ASP B 1 50 ? -7.262 -12.133 3.965 1 94.75 50 ASP B O 1
ATOM 1478 N N . LEU B 1 51 ? -6.68 -11.109 5.855 1 95.94 51 LEU B N 1
ATOM 1479 C CA . LEU B 1 51 ? -6.164 -12.352 6.418 1 95.94 51 LEU B CA 1
ATOM 1480 C C . LEU B 1 51 ? -7.297 -13.336 6.703 1 95.94 51 LEU B C 1
ATOM 1482 O O . LEU B 1 51 ? -7.055 -14.516 6.965 1 95.94 51 LEU B O 1
ATOM 1486 N N . LYS B 1 52 ? -8.492 -12.844 6.602 1 94.88 52 LYS B N 1
ATOM 1487 C CA . LYS B 1 52 ? -9.664 -13.703 6.777 1 94.88 52 LYS B CA 1
ATOM 1488 C C . LYS B 1 52 ? -10.031 -14.406 5.477 1 94.88 52 LYS B C 1
ATOM 1490 O O . LYS B 1 52 ? -10.891 -15.297 5.469 1 94.88 52 LYS B O 1
ATOM 1495 N N . SER B 1 53 ? -9.398 -14.008 4.402 1 96.31 53 SER B N 1
ATOM 1496 C CA . SER B 1 53 ? -9.664 -14.578 3.088 1 96.31 53 SER B CA 1
ATOM 1497 C C . SER B 1 53 ? -8.57 -15.57 2.686 1 96.31 53 SER B C 1
ATOM 1499 O O . SER B 1 53 ? -7.559 -15.695 3.373 1 96.31 53 SER B O 1
ATOM 1501 N N . SER B 1 54 ? -8.828 -16.266 1.617 1 97.81 54 SER B N 1
ATOM 1502 C CA . SER B 1 54 ? -7.883 -17.281 1.153 1 97.81 54 SER B CA 1
ATOM 1503 C C . SER B 1 54 ? -6.648 -16.625 0.532 1 97.81 54 SER B C 1
ATOM 1505 O O . SER B 1 54 ? -5.602 -17.266 0.411 1 97.81 54 SER B O 1
ATOM 1507 N N . LYS B 1 55 ? -6.91 -15.406 0.05 1 97.5 55 LYS B N 1
ATOM 1508 C CA . LYS B 1 55 ? -5.797 -14.664 -0.53 1 97.5 55 LYS B CA 1
ATOM 1509 C C . LYS B 1 55 ? -5.559 -13.352 0.221 1 97.5 55 LYS B C 1
ATOM 1511 O O . LYS B 1 55 ? -6.477 -12.812 0.841 1 97.5 55 LYS B O 1
ATOM 1516 N N . THR B 1 56 ? -4.324 -12.961 0.239 1 97.44 56 THR B N 1
ATOM 1517 C CA . THR B 1 56 ? -3.975 -11.68 0.855 1 97.44 56 THR B CA 1
ATOM 1518 C C . THR B 1 56 ? -2.928 -10.945 0.023 1 97.44 56 THR B C 1
ATOM 1520 O O . THR B 1 56 ? -2.279 -11.547 -0.836 1 97.44 56 THR B O 1
ATOM 1523 N N . THR B 1 57 ? -2.785 -9.641 0.249 1 97.94 57 THR B N 1
ATOM 1524 C CA . THR B 1 57 ? -1.938 -8.781 -0.576 1 97.94 57 THR B CA 1
ATOM 1525 C C . THR B 1 57 ? -0.883 -8.086 0.275 1 97.94 57 THR B C 1
ATOM 1527 O O . THR B 1 57 ? -1.18 -7.609 1.373 1 97.94 57 THR B O 1
ATOM 1530 N N . LEU B 1 58 ? 0.35 -8.148 -0.16 1 98.56 58 LEU B N 1
ATOM 1531 C CA . LEU B 1 58 ? 1.427 -7.316 0.369 1 98.56 58 LEU B CA 1
ATOM 1532 C C . LEU B 1 58 ? 1.679 -6.113 -0.532 1 98.56 58 LEU B C 1
ATOM 1534 O O . LEU B 1 58 ? 1.505 -6.195 -1.75 1 98.56 58 LEU B O 1
ATOM 1538 N N . VAL B 1 59 ? 2.082 -5.012 0.045 1 98.69 59 VAL B N 1
ATOM 1539 C CA . VAL B 1 59 ? 2.318 -3.797 -0.727 1 98.69 59 VAL B CA 1
ATOM 1540 C C . VAL B 1 59 ? 3.773 -3.361 -0.579 1 98.69 59 VAL B C 1
ATOM 1542 O O . VAL B 1 59 ? 4.301 -3.309 0.535 1 98.69 59 VAL B O 1
ATOM 1545 N N . CYS B 1 60 ? 4.422 -3.119 -1.653 1 98.75 60 CYS B N 1
ATOM 1546 C CA . CYS B 1 60 ? 5.75 -2.518 -1.709 1 98.75 60 CYS B CA 1
ATOM 1547 C C . CYS B 1 60 ? 5.691 -1.115 -2.301 1 98.75 60 CYS B C 1
ATOM 1549 O O . CYS B 1 60 ? 5.242 -0.935 -3.436 1 98.75 60 CYS B O 1
ATOM 1551 N N . LEU B 1 61 ? 6.086 -0.162 -1.555 1 98.31 61 LEU B N 1
ATOM 1552 C CA . LEU B 1 61 ? 6.086 1.232 -1.984 1 98.31 61 LEU B CA 1
ATOM 1553 C C . LEU B 1 61 ? 7.512 1.741 -2.18 1 98.31 61 LEU B C 1
ATOM 1555 O O . LEU B 1 61 ? 8.297 1.782 -1.23 1 98.31 61 LEU B O 1
ATOM 1559 N N . ALA B 1 62 ? 7.867 2.037 -3.438 1 97.06 62 ALA B N 1
ATOM 1560 C CA . ALA B 1 62 ? 9.094 2.768 -3.744 1 97.06 62 ALA B CA 1
ATOM 1561 C C . ALA B 1 62 ? 8.828 4.266 -3.842 1 97.06 62 ALA B C 1
ATOM 1563 O O . ALA B 1 62 ? 8.039 4.711 -4.68 1 97.06 62 ALA B O 1
ATOM 1564 N N . SER B 1 63 ? 9.492 5 -2.977 1 94.81 63 SER B N 1
ATOM 1565 C CA . SER B 1 63 ? 9.25 6.438 -2.934 1 94.81 63 SER B CA 1
ATOM 1566 C C . SER B 1 63 ? 10.547 7.223 -3.061 1 94.81 63 SER B C 1
ATOM 1568 O O . SER B 1 63 ? 11.633 6.637 -3.131 1 94.81 63 SER B O 1
ATOM 1570 N N . ASN B 1 64 ? 10.422 8.539 -3.219 1 92.56 64 ASN B N 1
ATOM 1571 C CA . ASN B 1 64 ? 11.562 9.438 -3.354 1 92.56 64 ASN B CA 1
ATOM 1572 C C . ASN B 1 64 ? 12.453 9.047 -4.531 1 92.56 64 ASN B C 1
ATOM 1574 O O . ASN B 1 64 ? 13.68 9.148 -4.449 1 92.56 64 ASN B O 1
ATOM 1578 N N . LEU B 1 65 ? 11.766 8.523 -5.535 1 94 65 LEU B N 1
ATOM 1579 C CA . LEU B 1 65 ? 12.492 8.211 -6.762 1 94 65 LEU B CA 1
ATOM 1580 C C . LEU B 1 65 ? 12.789 9.477 -7.559 1 94 65 LEU B C 1
ATOM 1582 O O . LEU B 1 65 ? 11.891 10.297 -7.781 1 94 65 LEU B O 1
ATOM 1586 N N . SER B 1 66 ? 13.922 9.555 -8 1 90.75 66 SER B N 1
ATOM 1587 C CA . SER B 1 66 ? 14.328 10.766 -8.719 1 90.75 66 SER B CA 1
ATOM 1588 C C . SER B 1 66 ? 13.805 10.75 -10.148 1 90.75 66 SER B C 1
ATOM 1590 O O . SER B 1 66 ? 13.43 9.703 -10.672 1 90.75 66 SER B O 1
ATOM 1592 N N . GLU B 1 67 ? 13.914 11.93 -10.766 1 89.06 67 GLU B N 1
ATOM 1593 C CA . GLU B 1 67 ? 13.469 12.094 -12.141 1 89.06 67 GLU B CA 1
ATOM 1594 C C . GLU B 1 67 ? 14.281 11.219 -13.094 1 89.06 67 GLU B C 1
ATOM 1596 O O . GLU B 1 67 ? 13.75 10.711 -14.086 1 89.06 67 GLU B O 1
ATOM 1601 N N . ARG B 1 68 ? 15.523 11.078 -12.797 1 86.75 68 ARG B N 1
ATOM 1602 C CA . ARG B 1 68 ? 16.406 10.281 -13.641 1 86.75 68 ARG B CA 1
ATOM 1603 C C . ARG B 1 68 ? 15.945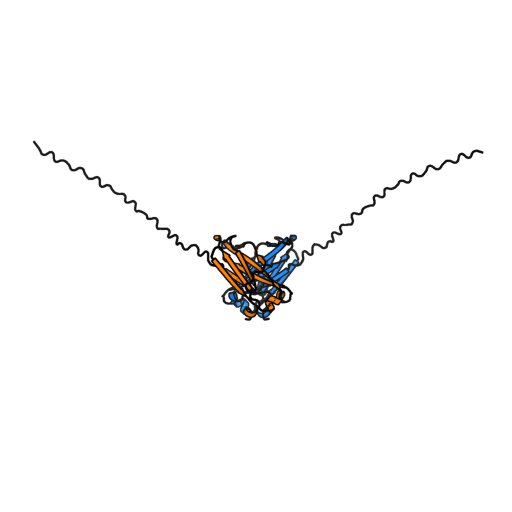 8.82 -13.68 1 86.75 68 ARG B C 1
ATOM 1605 O O . ARG B 1 68 ? 16.266 8.094 -14.617 1 86.75 68 ARG B O 1
ATOM 1612 N N . SER B 1 69 ? 15.203 8.43 -12.578 1 88.56 69 SER B N 1
ATOM 1613 C CA . SER B 1 69 ? 14.805 7.035 -12.477 1 88.56 69 SER B CA 1
ATOM 1614 C C . SER B 1 69 ? 13.445 6.801 -13.141 1 88.56 69 SER B C 1
ATOM 1616 O O . SER B 1 69 ? 13 5.656 -13.266 1 88.56 69 SER B O 1
ATOM 1618 N N . LYS B 1 70 ? 12.93 7.82 -13.547 1 85.56 70 LYS B N 1
ATOM 1619 C CA . LYS B 1 70 ? 11.586 7.711 -14.102 1 85.56 70 LYS B CA 1
ATOM 1620 C C . LYS B 1 70 ? 11.547 6.711 -15.25 1 85.56 70 LYS B C 1
ATOM 1622 O O . LYS B 1 70 ? 12.281 6.852 -16.234 1 85.56 70 LYS B O 1
ATOM 1627 N N . GLY B 1 71 ? 10.766 5.77 -15.156 1 89.06 71 GLY B N 1
ATOM 1628 C CA . GLY B 1 71 ? 10.594 4.773 -16.203 1 89.06 71 GLY B CA 1
ATOM 1629 C C . GLY B 1 71 ? 11.695 3.732 -16.219 1 89.06 71 GLY B C 1
ATOM 1630 O O . GLY B 1 71 ? 11.68 2.82 -17.047 1 89.06 71 GLY B O 1
ATOM 1631 N N . LEU B 1 72 ? 12.609 3.818 -15.414 1 92.12 72 LEU B N 1
ATOM 1632 C CA . LEU B 1 72 ? 13.75 2.914 -15.453 1 92.12 72 LEU B CA 1
ATOM 1633 C C . LEU B 1 72 ? 13.797 2.031 -14.211 1 92.12 72 LEU B C 1
ATOM 1635 O O . LEU B 1 72 ? 14.656 1.152 -14.102 1 92.12 72 LEU B O 1
ATOM 1639 N N . VAL B 1 73 ? 12.859 2.281 -13.406 1 95.25 73 VAL B N 1
ATOM 1640 C CA . VAL B 1 73 ? 12.852 1.547 -12.148 1 95.25 73 VAL B CA 1
ATOM 1641 C C . VAL B 1 73 ? 12.227 0.171 -12.359 1 95.25 73 VAL B C 1
ATOM 1643 O O . VAL B 1 73 ? 11.211 0.042 -13.047 1 95.25 73 VAL B O 1
ATOM 1646 N N . ASP B 1 74 ? 12.883 -0.827 -11.812 1 95.5 74 ASP B N 1
ATOM 1647 C CA . ASP B 1 74 ? 12.352 -2.188 -11.828 1 95.5 74 ASP B CA 1
ATOM 1648 C C . ASP B 1 74 ? 11.977 -2.643 -10.414 1 95.5 74 ASP B C 1
ATOM 1650 O O . ASP B 1 74 ? 12.742 -2.463 -9.477 1 95.5 74 ASP B O 1
ATOM 1654 N N . VAL B 1 75 ? 10.789 -3.205 -10.273 1 97.88 75 VAL B N 1
ATOM 1655 C CA . VAL B 1 75 ? 10.336 -3.771 -9.008 1 97.88 75 VAL B CA 1
ATOM 1656 C C . VAL B 1 75 ? 10.141 -5.277 -9.148 1 97.88 75 VAL B C 1
ATOM 1658 O O . VAL B 1 75 ? 9.445 -5.734 -10.062 1 97.88 75 VAL B O 1
ATOM 1661 N N . SER B 1 76 ? 10.82 -6.035 -8.305 1 98 76 SER B N 1
ATOM 1662 C CA . SER B 1 76 ? 10.695 -7.488 -8.344 1 98 76 SER B CA 1
ATOM 1663 C C . SER B 1 76 ? 10.398 -8.055 -6.957 1 98 76 SER B C 1
ATOM 1665 O O . SER B 1 76 ? 10.711 -7.426 -5.945 1 98 76 SER B O 1
ATOM 1667 N N . TRP B 1 77 ? 9.766 -9.273 -6.957 1 98.75 77 TRP B N 1
ATOM 1668 C CA . TRP B 1 77 ? 9.383 -9.953 -5.723 1 98.75 77 TRP B CA 1
ATOM 1669 C C . TRP B 1 77 ? 9.945 -11.367 -5.691 1 98.75 77 TRP B C 1
ATOM 1671 O O . TRP B 1 77 ? 10.016 -12.039 -6.723 1 98.75 77 TRP B O 1
ATOM 1681 N N . THR B 1 78 ? 10.281 -11.812 -4.469 1 98.62 78 THR B N 1
ATOM 1682 C CA . THR B 1 78 ? 10.625 -13.219 -4.281 1 98.62 78 THR B CA 1
ATOM 1683 C C . THR B 1 78 ? 9.93 -13.781 -3.045 1 98.62 78 THR B C 1
ATOM 1685 O O . THR B 1 78 ? 9.656 -13.055 -2.09 1 98.62 78 THR B O 1
ATOM 1688 N N . SER B 1 79 ? 9.539 -14.992 -3.113 1 98.31 79 SER B N 1
ATOM 1689 C CA . SER B 1 79 ? 9.086 -15.844 -2.016 1 98.31 79 SER B CA 1
ATOM 1690 C C . SER B 1 79 ? 10.133 -16.891 -1.664 1 98.31 79 SER B C 1
ATOM 1692 O O . SER B 1 79 ? 10.336 -17.844 -2.42 1 98.31 79 SER B O 1
ATOM 1694 N N . ASN B 1 80 ? 10.719 -16.734 -0.538 1 97.69 80 ASN B N 1
ATOM 1695 C CA . ASN B 1 80 ? 11.836 -17.594 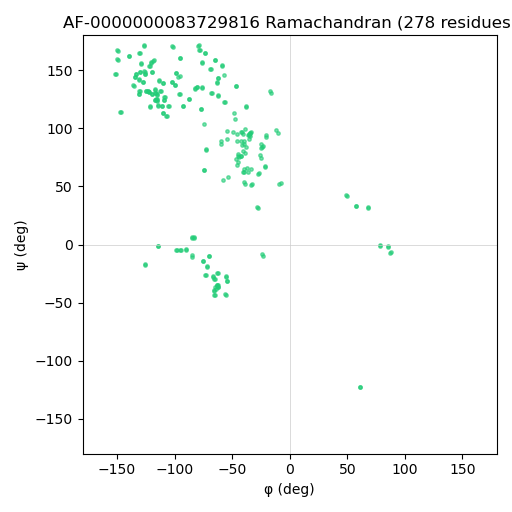-0.153 1 97.69 80 ASN B CA 1
ATOM 1696 C C . ASN B 1 80 ? 12.883 -17.688 -1.261 1 97.69 80 ASN B C 1
ATOM 1698 O O . ASN B 1 80 ? 13.312 -18.781 -1.623 1 97.69 80 ASN B O 1
ATOM 1702 N N . GLY B 1 81 ? 13.125 -16.578 -1.829 1 96.62 81 GLY B N 1
ATOM 1703 C CA . GLY B 1 81 ? 14.219 -16.5 -2.783 1 96.62 81 GLY B CA 1
ATOM 1704 C C . GLY B 1 81 ? 13.797 -16.859 -4.199 1 96.62 81 GLY B C 1
ATOM 1705 O O . GLY B 1 81 ? 14.562 -16.656 -5.145 1 96.62 81 GLY B O 1
ATOM 1706 N N . GLN B 1 82 ? 12.562 -17.312 -4.355 1 97.69 82 GLN B N 1
ATOM 1707 C CA . GLN B 1 82 ? 12.062 -17.656 -5.684 1 97.69 82 GLN B CA 1
ATOM 1708 C C . GLN B 1 82 ? 11.156 -16.562 -6.23 1 97.69 82 GLN B C 1
ATOM 1710 O O . GLN B 1 82 ? 10.312 -16.031 -5.508 1 97.69 82 GLN B O 1
ATOM 1715 N N . SER B 1 83 ? 11.344 -16.344 -7.5 1 97.44 83 SER B N 1
ATOM 1716 C CA . SER B 1 83 ? 10.555 -15.305 -8.141 1 97.44 83 SER B CA 1
ATOM 1717 C C . SER B 1 83 ? 9.062 -15.641 -8.109 1 97.44 83 SER B C 1
ATOM 1719 O O . SER B 1 83 ? 8.68 -16.797 -8.305 1 97.44 83 SER B O 1
ATOM 1721 N N . VAL B 1 84 ? 8.219 -14.641 -7.855 1 96.81 84 VAL B N 1
ATOM 1722 C CA . VAL B 1 84 ? 6.77 -14.797 -7.879 1 96.81 84 VAL B CA 1
ATOM 1723 C C . VAL B 1 84 ? 6.168 -13.891 -8.953 1 96.81 84 VAL B C 1
ATOM 1725 O O . VAL B 1 84 ? 6.75 -12.867 -9.305 1 96.81 84 VAL B O 1
ATOM 1728 N N . THR B 1 85 ? 4.859 -14.297 -9.414 1 91.5 85 THR B N 1
ATOM 1729 C CA . THR B 1 85 ? 4.398 -13.609 -10.617 1 91.5 85 THR B CA 1
ATOM 1730 C C . THR B 1 85 ? 3.033 -12.969 -10.383 1 91.5 85 THR B C 1
ATOM 1732 O O . THR B 1 85 ? 2.572 -12.172 -11.203 1 91.5 85 THR B O 1
ATOM 1735 N N . ASP B 1 86 ? 2.273 -13.297 -9.406 1 95.38 86 ASP B N 1
ATOM 1736 C CA . ASP B 1 86 ? 0.991 -12.633 -9.172 1 95.38 86 ASP B CA 1
ATOM 1737 C C . ASP B 1 86 ? 1.187 -11.242 -8.586 1 95.38 86 ASP B C 1
ATOM 1739 O O . ASP B 1 86 ? 0.825 -10.992 -7.434 1 95.38 86 ASP B O 1
ATOM 1743 N N . VAL B 1 87 ? 1.823 -10.406 -9.438 1 97.31 87 VAL B N 1
ATOM 1744 C CA . VAL B 1 87 ? 2.285 -9.078 -9.047 1 97.31 87 VAL B CA 1
ATOM 1745 C C . VAL B 1 87 ? 1.663 -8.023 -9.961 1 97.31 87 VAL B C 1
ATOM 1747 O O . VAL B 1 87 ? 1.54 -8.234 -11.164 1 97.31 87 VAL B O 1
ATOM 1750 N N . SER B 1 88 ? 1.133 -7.004 -9.414 1 96.12 88 SER B N 1
ATOM 1751 C CA . SER B 1 88 ? 0.717 -5.816 -10.148 1 96.12 88 SER B CA 1
ATOM 1752 C C . SER B 1 88 ? 1.513 -4.59 -9.711 1 96.12 88 SER B C 1
ATOM 1754 O O . SER B 1 88 ? 1.559 -4.262 -8.523 1 96.12 88 SER B O 1
ATOM 1756 N N . THR B 1 89 ? 2.156 -3.922 -10.656 1 96.31 89 THR B N 1
ATOM 1757 C CA . THR B 1 89 ? 2.967 -2.744 -10.367 1 96.31 89 THR B CA 1
ATOM 1758 C C . THR B 1 89 ? 2.398 -1.511 -11.062 1 96.31 89 THR B C 1
ATOM 1760 O O . THR B 1 89 ? 2.031 -1.566 -12.242 1 96.31 89 THR B O 1
ATOM 1763 N N . SER B 1 90 ? 2.291 -0.402 -10.32 1 96.25 90 SER B N 1
ATOM 1764 C CA . SER B 1 90 ? 1.745 0.834 -10.875 1 96.25 90 SER B CA 1
ATOM 1765 C C . SER B 1 90 ? 2.762 1.539 -11.766 1 96.25 90 SER B C 1
ATOM 1767 O O . SER B 1 90 ? 3.967 1.32 -11.633 1 96.25 90 SER B O 1
ATOM 1769 N N . PRO B 1 91 ? 2.201 2.381 -12.688 1 93.94 91 PRO B N 1
ATOM 1770 C CA . PRO B 1 91 ? 3.143 3.316 -13.305 1 93.94 91 PRO B CA 1
ATOM 1771 C C . PRO B 1 91 ? 3.729 4.312 -12.305 1 93.94 91 PRO B C 1
ATOM 1773 O O . PRO B 1 91 ? 3.191 4.48 -11.211 1 93.94 91 PRO B O 1
ATOM 1776 N N . ALA B 1 92 ? 4.875 4.867 -12.695 1 94.44 92 ALA B N 1
ATOM 1777 C CA . ALA B 1 92 ? 5.469 5.902 -11.844 1 94.44 92 ALA B CA 1
ATOM 1778 C C . ALA B 1 92 ? 4.543 7.109 -11.734 1 94.44 92 ALA B C 1
ATOM 1780 O O . ALA B 1 92 ? 4.012 7.59 -12.734 1 94.44 92 ALA B O 1
ATOM 1781 N N . GLU B 1 93 ? 4.32 7.484 -10.531 1 94.25 93 GLU B N 1
ATOM 1782 C CA . GLU B 1 93 ? 3.48 8.648 -10.258 1 94.25 93 GLU B CA 1
ATOM 1783 C C . GLU B 1 93 ? 4.312 9.82 -9.742 1 94.25 93 GLU B C 1
ATOM 1785 O O . GLU B 1 93 ? 4.984 9.703 -8.711 1 94.25 93 GLU B O 1
ATOM 1790 N N . GLN B 1 94 ? 4.164 10.922 -10.367 1 93.19 94 GLN B N 1
ATOM 1791 C CA . GLN B 1 94 ? 4.945 12.086 -9.953 1 93.19 94 GLN B CA 1
ATOM 1792 C C . GLN B 1 94 ? 4.32 12.766 -8.742 1 93.19 94 GLN B C 1
ATOM 1794 O O . GLN B 1 94 ? 3.102 12.938 -8.68 1 93.19 94 GLN B O 1
ATOM 1799 N N . GLN B 1 95 ? 5.184 13.086 -7.844 1 92.19 95 GLN B N 1
ATOM 1800 C CA . GLN B 1 95 ? 4.785 13.797 -6.637 1 92.19 95 GLN B CA 1
ATOM 1801 C C . GLN B 1 95 ? 4.98 15.305 -6.805 1 92.19 95 GLN B C 1
ATOM 1803 O O . GLN B 1 95 ? 5.68 15.75 -7.715 1 92.19 95 GLN B O 1
ATOM 1808 N N . PRO B 1 96 ? 4.258 16.047 -5.906 1 90.31 96 PRO B N 1
ATOM 1809 C CA . PRO B 1 96 ? 4.402 17.5 -5.984 1 90.31 96 PRO B CA 1
ATOM 1810 C C . PRO B 1 96 ? 5.859 17.953 -5.898 1 90.31 96 PRO B C 1
ATOM 1812 O O . PRO B 1 96 ? 6.23 18.969 -6.508 1 90.31 96 PRO B O 1
ATOM 1815 N N . ASP B 1 97 ? 6.77 17.266 -5.188 1 90.5 97 ASP B N 1
ATOM 1816 C CA . ASP B 1 97 ? 8.172 17.641 -5.031 1 90.5 97 ASP B CA 1
ATOM 1817 C C . ASP B 1 97 ? 9.008 17.125 -6.199 1 90.5 97 ASP B C 1
ATOM 1819 O O . ASP B 1 97 ? 10.242 17.141 -6.141 1 90.5 97 ASP B O 1
ATOM 1823 N N . LYS B 1 98 ? 8.383 16.578 -7.184 1 91.94 98 LYS B N 1
ATOM 1824 C CA . LYS B 1 98 ? 8.961 16.188 -8.461 1 91.94 98 LYS B CA 1
ATOM 1825 C C . LYS B 1 98 ? 9.586 14.797 -8.375 1 91.94 98 LYS B C 1
ATOM 1827 O O . LYS B 1 98 ? 10.125 14.289 -9.359 1 91.94 98 LYS B O 1
ATOM 1832 N N . THR B 1 99 ? 9.547 14.18 -7.145 1 93.5 99 THR B N 1
ATOM 1833 C CA . THR B 1 99 ? 9.953 12.781 -7.055 1 93.5 99 THR B CA 1
ATOM 1834 C C . THR B 1 99 ? 8.844 11.859 -7.535 1 93.5 99 THR B C 1
ATOM 1836 O O . THR B 1 99 ? 7.746 12.32 -7.867 1 93.5 99 THR B O 1
ATOM 1839 N N . PHE B 1 100 ? 9.188 10.633 -7.648 1 93.88 100 PHE B N 1
ATOM 1840 C CA . PHE B 1 100 ? 8.219 9.664 -8.141 1 93.88 100 PHE B CA 1
ATOM 1841 C C . PHE B 1 100 ? 7.984 8.562 -7.117 1 93.88 100 PHE B C 1
ATOM 1843 O O . PHE B 1 100 ? 8.812 8.344 -6.234 1 93.88 100 PHE B O 1
ATOM 1850 N N . LYS B 1 101 ? 6.836 7.98 -7.273 1 96.31 101 LYS B N 1
ATOM 1851 C CA . LYS B 1 101 ? 6.449 6.832 -6.457 1 96.31 101 LYS B CA 1
ATOM 1852 C C . LYS B 1 101 ? 5.926 5.691 -7.32 1 96.31 101 LYS B C 1
ATOM 1854 O O . LYS B 1 101 ? 5.266 5.926 -8.336 1 96.31 101 LYS B O 1
ATOM 1859 N N . ILE B 1 102 ? 6.285 4.508 -6.934 1 96.88 102 ILE B N 1
ATOM 1860 C CA . ILE B 1 102 ? 5.801 3.293 -7.582 1 96.88 102 ILE B CA 1
ATOM 1861 C C . ILE B 1 102 ? 5.289 2.314 -6.527 1 96.88 102 ILE B C 1
ATOM 1863 O O . ILE B 1 102 ? 5.957 2.078 -5.516 1 96.88 102 ILE B O 1
ATOM 1867 N N . SER B 1 103 ? 4.102 1.823 -6.715 1 98 103 SER B N 1
ATOM 1868 C CA . SER B 1 103 ? 3.566 0.798 -5.824 1 98 103 SER B CA 1
ATOM 1869 C C . SER B 1 103 ? 3.463 -0.549 -6.535 1 98 103 SER B C 1
ATOM 1871 O O . SER B 1 103 ? 3.105 -0.611 -7.711 1 98 103 SER B O 1
ATOM 1873 N N . SER B 1 104 ? 3.789 -1.538 -5.871 1 98.12 104 SER B N 1
ATOM 1874 C CA . SER B 1 104 ? 3.662 -2.904 -6.367 1 98.12 104 SER B CA 1
ATOM 1875 C C . SER B 1 104 ? 2.883 -3.777 -5.387 1 98.12 104 SER B C 1
ATOM 1877 O O . SER B 1 104 ? 3.068 -3.674 -4.172 1 98.12 104 SER B O 1
ATOM 1879 N N . TYR B 1 105 ? 2.033 -4.629 -5.863 1 98.44 105 TYR B N 1
ATOM 1880 C CA . TYR B 1 105 ? 1.121 -5.461 -5.09 1 98.44 105 TYR B CA 1
ATOM 1881 C C . TYR B 1 105 ? 1.361 -6.941 -5.371 1 98.44 105 TYR B C 1
ATOM 1883 O O . TYR B 1 105 ? 1.233 -7.391 -6.512 1 98.44 105 TYR B O 1
ATOM 1891 N N . LEU B 1 106 ? 1.725 -7.637 -4.305 1 98.56 106 LEU B N 1
ATOM 1892 C CA . LEU B 1 106 ? 1.887 -9.078 -4.426 1 98.56 106 LEU B CA 1
ATOM 1893 C C . LEU B 1 106 ? 0.717 -9.812 -3.775 1 98.56 106 LEU B C 1
ATOM 1895 O O . LEU B 1 106 ? 0.457 -9.641 -2.582 1 98.56 106 LEU B O 1
ATOM 1899 N N . THR B 1 107 ? -0.008 -10.562 -4.508 1 97.88 107 THR B N 1
ATOM 1900 C CA . THR B 1 107 ? -1.08 -11.398 -3.979 1 97.88 107 THR B CA 1
ATOM 1901 C C . THR B 1 107 ? -0.587 -12.82 -3.732 1 97.88 107 THR B C 1
ATOM 1903 O O . THR B 1 107 ? -0.009 -13.445 -4.625 1 97.88 107 THR B O 1
ATOM 1906 N N . ILE B 1 108 ? -0.852 -13.305 -2.533 1 98.31 108 ILE B N 1
ATOM 1907 C CA . ILE B 1 108 ? -0.408 -14.648 -2.174 1 98.31 108 ILE B CA 1
ATOM 1908 C C . ILE B 1 108 ? -1.569 -15.43 -1.566 1 98.31 108 ILE B C 1
ATOM 1910 O O . ILE B 1 108 ? -2.617 -14.859 -1.257 1 98.31 108 ILE B O 1
ATOM 1914 N N . ASN B 1 109 ? -1.327 -16.797 -1.511 1 98 109 ASN B N 1
ATOM 1915 C CA . ASN B 1 109 ? -2.205 -17.578 -0.636 1 98 109 ASN B CA 1
ATOM 1916 C C . ASN B 1 109 ? -1.966 -17.234 0.833 1 98 109 ASN B C 1
ATOM 1918 O O . ASN B 1 109 ? -0.825 -17.25 1.301 1 98 109 ASN B O 1
ATOM 1922 N N . THR B 1 110 ? -3.08 -16.953 1.55 1 98.06 110 THR B N 1
ATOM 1923 C CA . THR B 1 110 ? -2.971 -16.562 2.951 1 98.06 110 THR B CA 1
ATOM 1924 C C . THR B 1 110 ? -2.203 -17.609 3.746 1 98.06 110 THR B C 1
ATOM 1926 O O . THR B 1 110 ? -1.472 -17.281 4.68 1 98.06 110 THR B O 1
ATOM 1929 N N . GLU B 1 111 ? -2.275 -18.797 3.305 1 97.94 111 GLU B N 1
ATOM 1930 C CA . GLU B 1 111 ? -1.582 -19.891 3.982 1 97.94 111 GLU B CA 1
ATOM 1931 C C . GLU B 1 111 ? -0.071 -19.688 3.969 1 97.94 111 GLU B C 1
ATOM 1933 O O . GLU B 1 111 ? 0.625 -20.062 4.91 1 97.94 111 GLU B O 1
ATOM 1938 N N . GLU B 1 112 ? 0.438 -19.109 2.877 1 97.81 112 GLU B N 1
ATOM 1939 C CA . GLU B 1 112 ? 1.872 -18.844 2.793 1 97.81 112 GLU B CA 1
ATOM 1940 C C . GLU B 1 112 ? 2.312 -17.844 3.857 1 97.81 112 GLU B C 1
ATOM 1942 O O . GLU B 1 112 ? 3.387 -17.984 4.445 1 97.81 112 GLU B O 1
ATOM 1947 N N . TRP B 1 113 ? 1.458 -16.891 4.078 1 97.06 113 TRP B N 1
ATOM 1948 C CA . TRP B 1 113 ? 1.726 -15.914 5.137 1 97.06 113 TRP B CA 1
ATOM 1949 C C . TRP B 1 113 ? 1.72 -16.594 6.504 1 97.06 113 TRP B C 1
ATOM 1951 O O . TRP B 1 113 ? 2.639 -16.391 7.301 1 97.06 113 TRP B O 1
ATOM 1961 N N . ASP B 1 114 ? 0.772 -17.438 6.723 1 96.88 114 ASP B N 1
ATOM 1962 C CA . ASP B 1 114 ? 0.614 -18.109 8.008 1 96.88 114 ASP B CA 1
ATOM 1963 C C . ASP B 1 114 ? 1.792 -19.047 8.281 1 96.88 114 ASP B C 1
ATOM 1965 O O . ASP B 1 114 ? 2.16 -19.266 9.438 1 96.88 114 ASP B O 1
ATOM 1969 N N . LYS B 1 115 ? 2.314 -19.516 7.211 1 98 115 LYS B N 1
ATOM 1970 C CA . LYS B 1 115 ? 3.443 -20.438 7.332 1 98 115 LYS B CA 1
ATOM 1971 C C . LYS B 1 115 ? 4.754 -19.672 7.5 1 98 115 LYS B C 1
ATOM 1973 O O . LYS B 1 115 ? 5.836 -20.266 7.461 1 98 115 LYS B O 1
ATOM 1978 N N . ASP B 1 116 ? 4.719 -18.406 7.633 1 98 116 ASP B N 1
ATOM 1979 C CA . ASP B 1 116 ? 5.852 -17.547 7.957 1 98 116 ASP B CA 1
ATOM 1980 C C . ASP B 1 116 ? 6.863 -17.516 6.816 1 98 116 ASP B C 1
ATOM 1982 O O . ASP B 1 116 ? 8.07 -17.453 7.051 1 98 116 ASP B O 1
ATOM 1986 N N . VAL B 1 117 ? 6.352 -17.641 5.578 1 98.19 117 VAL B N 1
ATOM 1987 C CA . VAL B 1 117 ? 7.191 -17.547 4.387 1 98.19 117 VAL B CA 1
ATOM 1988 C C . VAL B 1 117 ? 7.816 -16.156 4.309 1 98.19 117 VAL B C 1
ATOM 1990 O O . VAL B 1 117 ? 7.18 -15.156 4.648 1 98.19 117 VAL B O 1
ATOM 1993 N N . LEU B 1 118 ? 9.094 -16.125 3.83 1 98.69 118 LEU B N 1
ATOM 1994 C CA . LEU B 1 118 ? 9.797 -14.867 3.678 1 98.69 118 LEU B CA 1
ATOM 1995 C C . LEU B 1 118 ? 9.516 -14.242 2.314 1 98.69 118 LEU B C 1
ATOM 1997 O O . LEU B 1 118 ? 9.742 -14.875 1.28 1 98.69 118 LEU B O 1
ATOM 2001 N N . PHE B 1 119 ? 9.055 -13.031 2.311 1 98.62 119 PHE B N 1
ATOM 2002 C CA . PHE B 1 119 ? 8.828 -12.297 1.073 1 98.62 119 PHE B CA 1
ATOM 2003 C C . PHE B 1 119 ? 9.781 -11.109 0.968 1 98.62 119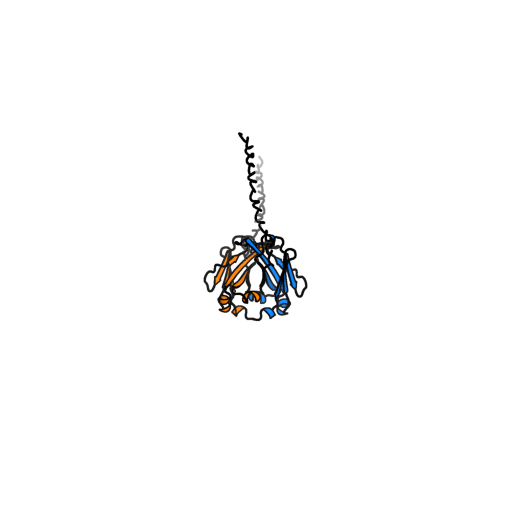 PHE B C 1
ATOM 2005 O O . PHE B 1 119 ? 10.047 -10.43 1.962 1 98.62 119 PHE B O 1
ATOM 2012 N N . THR B 1 120 ? 10.273 -10.883 -0.289 1 98.75 120 THR B N 1
ATOM 2013 C CA . THR B 1 120 ? 11.219 -9.797 -0.528 1 98.75 120 THR B CA 1
ATOM 2014 C C . THR B 1 120 ? 10.773 -8.945 -1.717 1 98.75 120 THR B C 1
ATOM 2016 O O . THR B 1 120 ? 10.383 -9.484 -2.756 1 98.75 120 THR B O 1
ATOM 2019 N N . CYS B 1 121 ? 10.781 -7.664 -1.516 1 98.69 121 CYS B N 1
ATOM 2020 C CA . CYS B 1 121 ? 10.609 -6.715 -2.605 1 98.69 121 CYS B CA 1
ATOM 2021 C C . CYS B 1 121 ? 11.906 -5.98 -2.908 1 98.69 121 CYS B C 1
ATOM 2023 O O . CYS B 1 121 ? 12.516 -5.395 -2.012 1 98.69 121 CYS B O 1
ATOM 2025 N N . LYS B 1 122 ? 12.336 -6.047 -4.145 1 98 122 LYS B N 1
ATOM 2026 C CA . LYS B 1 122 ? 13.555 -5.379 -4.598 1 98 122 LYS B CA 1
ATOM 2027 C C . LYS B 1 122 ? 13.242 -4.301 -5.633 1 98 122 LYS B C 1
ATOM 2029 O O . LYS B 1 122 ? 12.531 -4.559 -6.609 1 98 122 LYS B O 1
ATOM 2034 N N . VAL B 1 123 ? 13.758 -3.123 -5.387 1 97.62 123 VAL B N 1
ATOM 2035 C CA . VAL B 1 123 ? 13.617 -1.999 -6.309 1 97.62 123 VAL B CA 1
ATOM 2036 C C . VAL B 1 123 ? 14.992 -1.604 -6.848 1 97.62 123 VAL B C 1
ATOM 2038 O O . VAL B 1 123 ? 15.906 -1.301 -6.078 1 97.62 123 VAL B O 1
ATOM 2041 N N . SER B 1 124 ? 15.008 -1.603 -8.18 1 95.44 124 SER B N 1
ATOM 2042 C CA . SER B 1 124 ? 16.312 -1.355 -8.789 1 95.44 124 SER B CA 1
ATOM 2043 C C . SER B 1 124 ? 16.234 -0.263 -9.852 1 95.44 124 SER B C 1
ATOM 2045 O O . SER B 1 124 ? 15.211 -0.117 -10.523 1 95.44 124 SER B O 1
ATOM 2047 N N . PHE B 1 125 ? 17.328 0.449 -9.961 1 91.56 125 PHE B N 1
ATOM 2048 C CA . PHE B 1 125 ? 17.578 1.447 -10.992 1 91.56 125 PHE B CA 1
ATOM 2049 C C . PHE B 1 125 ? 19.062 1.489 -11.359 1 91.56 125 PHE B C 1
ATOM 2051 O O . PHE B 1 125 ? 19.906 1.826 -10.523 1 91.56 125 PHE B O 1
ATOM 2058 N N . GLY B 1 126 ? 19.203 1.062 -12.641 1 88.31 126 GLY B N 1
ATOM 2059 C CA . GLY B 1 126 ? 20.594 0.9 -12.992 1 88.31 126 GLY B CA 1
ATOM 2060 C C . GLY B 1 126 ? 21.312 -0.132 -12.141 1 88.31 126 GLY B C 1
ATOM 2061 O O . GLY B 1 126 ? 20.859 -1.271 -12.023 1 88.31 126 GLY B O 1
ATOM 2062 N N . SER B 1 127 ? 22.438 0.354 -11.461 1 88.88 127 SER B N 1
ATOM 2063 C CA . SER B 1 127 ? 23.219 -0.568 -10.641 1 88.88 127 SER B CA 1
ATOM 2064 C C . SER B 1 127 ? 22.844 -0.462 -9.172 1 88.88 127 SER B C 1
ATOM 2066 O O . SER B 1 127 ? 23.328 -1.229 -8.336 1 88.88 127 SER B O 1
ATOM 2068 N N . THR B 1 128 ? 22 0.445 -8.859 1 90.5 128 THR B N 1
ATOM 2069 C CA . THR B 1 128 ? 21.609 0.641 -7.469 1 90.5 128 THR B CA 1
ATOM 2070 C C . THR B 1 128 ? 20.297 -0.096 -7.172 1 90.5 128 THR B C 1
ATOM 2072 O O . THR B 1 128 ? 19.484 -0.316 -8.07 1 90.5 128 THR B O 1
ATOM 2075 N N . TYR B 1 129 ? 20.203 -0.627 -5.953 1 94.31 129 TYR B N 1
ATOM 2076 C CA . TYR B 1 129 ? 18.953 -1.274 -5.551 1 94.31 129 TYR B CA 1
ATOM 2077 C C . TYR B 1 129 ? 18.734 -1.139 -4.051 1 94.31 129 TYR B C 1
ATOM 2079 O O . TYR B 1 129 ? 19.656 -0.811 -3.303 1 94.31 129 TYR B O 1
ATOM 2087 N N . SER B 1 130 ? 17.547 -1.279 -3.662 1 96.38 130 SER B N 1
ATOM 2088 C CA . SER B 1 130 ? 17.109 -1.438 -2.279 1 96.38 130 SER B CA 1
ATOM 2089 C C . SER B 1 130 ? 16.078 -2.553 -2.15 1 96.38 130 SER B C 1
ATOM 2091 O O . SER B 1 130 ? 15.227 -2.729 -3.033 1 96.38 130 SER B O 1
ATOM 2093 N N . GLU B 1 131 ? 16.266 -3.369 -1.092 1 97.19 131 GLU B N 1
ATOM 2094 C CA . GLU B 1 131 ? 15.281 -4.434 -0.884 1 97.19 131 GLU B CA 1
ATOM 2095 C C . GLU B 1 131 ? 14.836 -4.492 0.574 1 97.19 131 GLU B C 1
ATOM 2097 O O . GLU B 1 131 ? 15.594 -4.133 1.478 1 97.19 131 GLU B O 1
ATOM 2102 N N . LYS B 1 132 ? 13.625 -4.848 0.753 1 97.88 132 LYS B N 1
ATOM 2103 C CA . LYS B 1 132 ? 13.055 -5.098 2.072 1 97.88 132 LYS B CA 1
ATOM 2104 C C . LYS B 1 132 ? 12.414 -6.484 2.141 1 97.88 132 LYS B C 1
ATOM 2106 O O . LYS B 1 132 ? 11.984 -7.027 1.12 1 97.88 132 LYS B O 1
ATOM 2111 N N . GLU B 1 133 ? 12.469 -7.051 3.293 1 98.12 133 GLU B N 1
ATOM 2112 C CA . GLU B 1 133 ? 11.883 -8.375 3.51 1 98.12 133 GLU B CA 1
ATOM 2113 C C . GLU B 1 133 ? 10.82 -8.328 4.609 1 98.12 133 GLU B C 1
ATOM 2115 O O . GLU B 1 133 ? 10.891 -7.496 5.512 1 98.12 133 GLU B O 1
ATOM 2120 N N . ILE B 1 134 ? 9.875 -9.289 4.496 1 98.06 134 ILE B N 1
ATOM 2121 C CA . ILE B 1 134 ? 8.82 -9.352 5.504 1 98.06 134 ILE B CA 1
ATOM 2122 C C . ILE B 1 134 ? 8.32 -10.789 5.641 1 98.06 134 ILE B C 1
ATOM 2124 O O . ILE B 1 134 ? 8.352 -11.555 4.672 1 98.06 134 ILE B O 1
ATOM 2128 N N . ARG B 1 135 ? 7.957 -11.141 6.762 1 97.44 135 ARG B N 1
ATOM 2129 C CA . ARG B 1 135 ? 7.254 -12.375 7.09 1 97.44 135 ARG B CA 1
ATOM 2130 C C . ARG B 1 135 ? 6.332 -12.18 8.289 1 97.44 135 ARG B C 1
ATOM 2132 O O . ARG B 1 135 ? 6.43 -11.18 9 1 97.44 135 ARG B O 1
ATOM 2139 N N . LYS B 1 136 ? 5.488 -13.086 8.5 1 96.31 136 LYS B N 1
ATOM 2140 C CA . LYS B 1 136 ? 4.48 -12.938 9.547 1 96.31 136 LYS B CA 1
ATOM 2141 C C . LYS B 1 136 ? 5.129 -12.656 10.898 1 96.31 136 LYS B C 1
ATOM 2143 O O . LYS B 1 136 ? 4.688 -11.766 11.633 1 96.31 136 LYS B O 1
ATOM 2148 N N . SER B 1 137 ? 6.152 -13.281 11.289 1 95 137 SER B N 1
ATOM 2149 C CA . SER B 1 137 ? 6.762 -13.195 12.609 1 95 137 SER B CA 1
ATOM 2150 C C . SER B 1 137 ? 7.473 -11.859 12.805 1 95 137 SER B C 1
ATOM 2152 O O . SER B 1 137 ? 7.801 -11.477 13.93 1 95 137 SER B O 1
ATOM 2154 N N . SER B 1 138 ? 7.789 -11.164 11.648 1 92.44 138 SER B N 1
ATOM 2155 C CA . SER B 1 138 ? 8.438 -9.859 11.781 1 92.44 138 SER B CA 1
ATOM 2156 C C . SER B 1 138 ? 7.438 -8.789 12.219 1 92.44 138 SER B C 1
ATOM 2158 O O . SER B 1 138 ? 7.832 -7.672 12.562 1 92.44 138 SER B O 1
ATOM 2160 N N . CYS B 1 139 ? 6.164 -9.109 12.133 1 88 139 CYS B N 1
ATOM 2161 C CA . CYS B 1 139 ? 5.121 -8.156 12.477 1 88 139 CYS B CA 1
ATOM 2162 C C . CYS B 1 139 ? 4.68 -8.328 13.93 1 88 139 CYS B C 1
ATOM 2164 O O . CYS B 1 139 ? 3.846 -7.566 14.422 1 88 139 CYS B O 1
ATOM 2166 N N . ARG B 1 140 ? 5.172 -9.312 14.641 1 68.88 140 ARG B N 1
ATOM 2167 C CA . ARG B 1 140 ? 4.816 -9.547 16.031 1 68.88 140 ARG B CA 1
ATOM 2168 C C . ARG B 1 140 ? 5.449 -8.5 16.938 1 68.88 140 ARG B C 1
ATOM 2170 O O . ARG B 1 140 ? 6.66 -8.273 16.875 1 68.88 140 ARG B O 1
ATOM 2177 N N . MET B 1 141 ? 4.648 -7.383 16.906 1 50.47 141 MET B N 1
ATOM 2178 C CA . MET B 1 141 ? 5.133 -6.414 17.891 1 50.47 141 MET B CA 1
ATOM 2179 C C . MET B 1 141 ? 5.172 -7.027 19.281 1 50.47 141 MET B C 1
ATOM 2181 O O . MET B 1 141 ? 4.395 -7.938 19.578 1 50.47 141 MET B O 1
#

InterPro domains:
  IPR003597 Immunoglobulin C1-set [PF07654] (41-125)
  IPR003597 Immunoglobulin C1-set [SM00407] (55-131)
  IPR007110 Immunoglobulin-like domain [PS50835] (39-135)
  IPR013783 Immunoglobulin-like fold [G3DSA:2.60.40.10] (37-141)
  IPR036179 Immunoglobulin-like domain superfamily [SSF48726] (38-127)
  IPR050160 Major Histocompatibility Complex/Immunoglobulin [PTHR19944] (32-124)

pLDDT: mean 79.79, std 25.73, range [25.45, 98.75]

Solvent-accessible surface area (backbone atoms only — not comparable to full-atom values): 16599 Å² total; per-residue (Å²): 126,91,74,82,72,76,73,74,78,74,74,75,73,72,73,70,73,68,62,73,74,69,60,68,71,68,71,67,65,61,73,60,55,70,73,78,54,65,49,42,72,47,59,28,55,54,25,70,72,36,65,75,39,70,48,31,48,34,42,38,40,37,31,76,28,50,67,88,40,61,90,52,59,43,79,48,48,25,52,72,82,35,79,63,75,62,59,52,69,52,71,77,40,77,42,97,88,57,27,26,34,33,42,34,38,41,56,44,53,31,63,48,44,74,68,48,46,44,35,36,43,37,39,33,43,88,92,45,57,33,71,48,73,49,34,52,73,70,62,64,121,138,82,83,82,72,76,76,77,76,78,76,74,74,73,75,70,74,68,63,74,74,68,62,68,71,68,69,67,64,61,72,61,56,70,74,78,56,66,49,42,72,46,60,28,54,53,26,68,73,36,63,77,40,71,47,31,47,34,41,37,39,40,33,76,28,49,67,88,40,61,92,52,60,44,80,48,46,26,52,73,82,36,79,61,76,61,59,50,69,52,71,78,39,77,41,97,86,57,26,26,33,33,44,34,37,42,55,41,54,32,63,48,45,75,68,48,45,44,35,35,44,37,39,32,43,88,90,45,57,32,72,47,72,49,33,50,73,70,63,64,120

Organism: Esox lucius (NCBI:txid8010)

Nearest PDB structures (foldseek):
  4d2n-assembly1_C  TM=9.223E-01  e=2.177E-09  Homo sapiens
  8q5u-assembly1_C  TM=9.227E-01  e=2.753E-09  Homo sapiens
  3wn5-assembly2_E  TM=9.156E-01  e=7.045E-09  Homo sapiens
  8ttm-assembly1_B  TM=9.246E-01  e=1.063E-08  Homo sapiens x Mus musculus hybrid cell line
  4d2n-assembly2_B  TM=9.270E-01  e=1.700E-08  Homo sapiens

Secondary structure (DSSP, 8-state):
---------------------------------------EEEEEPPPTTGGGSSEEEEEEEEEEE-GGGTTT-EEEEEETTEE---EEEPPPEE-TTS-EEEEEEEEEEHHHHHTT--EEEEEEETTEEEEEEE-GGGG--/---------------------------------------EEEEEPPPTTGGGSSEEEEEEEEEEE-GGGTTT-EEEEEETTEE---EEEPPPEE-TTS-EEEEEEEEEEHHHHHTT--EEEEEEETTEEEEEEE-GGGG--

Sequence (282 aa):
MGCFTSCPLSSESEEVFVRPSIQPESLWYSDKEPNLGTPAVTLFPPSTEDLKSSKTTLVCLASNLSERSKGLVDVSWTSNGQSVTDVSTSPAEQQPDKTFKISSYLTINTEEWDKDVLFTCKVSFGSTYSEKEIRKSSCRMMGCFTSCPLSSESEEVFVRPSIQPESLWYSDKEPNLGTPAVTLFPPSTEDLKSSKTTLVCLASNLSERSKGLVDVSWTSNGQSVTDVSTSPAEQQPDKTFKISSYLTINTEEWDKDVLFTCKVSFGSTYSEKEIRKSSCRM

Foldseek 3Di:
DDDPPPPPDPPPPPPPCVVVCVVVPPPCPVCVVVCCPAWDKDKDDWDPVQLVDQKTKIKIKTWQRAPVCAPQKDKFKDWLNHGDDQKDKDHWDADPVRITMIMMMDMDGSVCQVVFIKMKMWMDGDPHIDMDIDGNVVPVD/DDDPPPPPDPPPPPPPPVVVCVVVPPPCPVCVVVCCPAWDKDKDDWDPVQLVDQKTKIKIKTWQHAPVCAPQKDKFKDWLNHGDDQKDKDHWDADPVRITMIMMMDMDGSVCQVVFIKMKMWMDGDPHIDMDIDGNVVPPD